Protein AF-A0A944C798-F1 (afdb_monomer)

Sequence (245 aa):
MGLRDLFFRRGDEGFTTAGTAVALLLAVVLAFGAVQAHWTQARSGQVQYVADAAALAADGAVAELVAYAQAADAALLSLSLMALTAYAASAVAAFVPGGQEVATRLADLGSRVFKTRDSFAESAQKGLDAAYKALPALCTLRALQVMGANALASGQEYWGVAIPLPLAADAPLLASANEAKESAEEIFSQEEQVQEEVQRQEAASKRMEEARRSAWEADCGADGPCMRERAEALAGLQGADNPRF

pLDDT: mean 82.6, std 13.23, range [46.75, 97.06]

Solvent-accessible surface area (backbone atoms only — not comparable to full-atom values): 13445 Å² total; per-residue (Å²): 136,58,81,66,66,78,77,65,59,92,55,102,82,52,87,75,45,74,65,49,54,50,51,51,52,49,52,50,53,50,52,53,48,51,52,52,50,51,53,50,53,54,50,52,52,52,52,47,52,45,50,53,54,13,44,54,41,16,46,50,52,52,50,51,53,50,52,52,46,52,52,51,49,51,50,46,52,50,32,51,51,51,17,52,51,26,40,54,50,14,60,56,26,50,76,37,92,89,25,44,70,56,12,55,54,25,38,53,48,15,54,51,35,45,56,50,34,53,55,47,50,55,51,51,46,55,50,50,54,53,49,56,72,45,38,46,60,52,12,26,51,38,13,46,53,46,30,52,55,50,19,70,74,69,78,45,92,69,86,85,79,33,77,65,79,74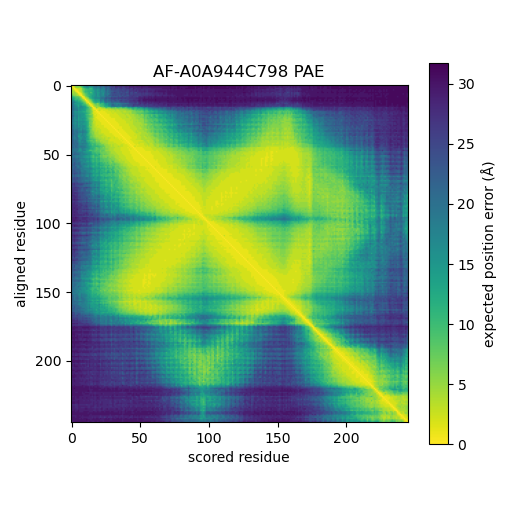,85,65,78,94,61,76,89,54,81,66,65,60,68,61,41,56,60,44,49,57,55,55,72,41,45,65,55,51,53,51,49,41,52,52,51,50,54,51,48,52,51,51,49,51,53,51,47,53,54,44,31,76,40,62,62,50,101,61,76,29,56,67,55,42,39,30,72,76,69,66,36,56,63,87,76,50,66,89,130

Structure (mmCIF, N/CA/C/O backbone):
data_AF-A0A944C798-F1
#
_entry.id   AF-A0A944C798-F1
#
loop_
_atom_site.group_PDB
_atom_site.id
_atom_site.type_symbol
_atom_site.label_atom_id
_atom_site.label_alt_id
_atom_site.label_comp_id
_atom_site.label_asym_id
_atom_site.label_entity_id
_atom_site.label_seq_id
_atom_site.pdbx_PDB_ins_code
_atom_site.Cartn_x
_atom_site.Cartn_y
_atom_site.Cartn_z
_atom_site.occupancy
_atom_site.B_iso_or_equiv
_atom_site.auth_seq_id
_atom_site.auth_comp_id
_atom_site.auth_asym_id
_atom_site.auth_atom_id
_atom_site.pdbx_PDB_model_num
ATOM 1 N N . MET A 1 1 ? -55.252 17.008 64.088 1.00 49.97 1 MET A N 1
ATOM 2 C CA . MET A 1 1 ? -55.862 16.164 63.042 1.00 49.97 1 MET A CA 1
ATOM 3 C C . MET A 1 1 ? -54.733 15.347 62.438 1.00 49.97 1 MET A C 1
ATOM 5 O O . MET A 1 1 ? -53.866 15.914 61.788 1.00 49.97 1 MET A O 1
ATOM 9 N N . GLY A 1 2 ? -54.600 14.094 62.871 1.00 47.00 2 GLY A N 1
ATOM 10 C CA . GLY A 1 2 ? -53.383 13.307 62.662 1.00 47.00 2 GLY A CA 1
ATOM 11 C C . GLY A 1 2 ? -53.329 12.690 61.269 1.00 47.00 2 GLY A C 1
ATOM 12 O O . GLY A 1 2 ? -54.359 12.301 60.729 1.00 47.00 2 GLY A O 1
ATOM 13 N N . LEU A 1 3 ? -52.119 12.538 60.723 1.00 51.78 3 LEU A N 1
ATOM 14 C CA . LEU A 1 3 ? -51.845 11.931 59.411 1.00 51.78 3 LEU A CA 1
ATOM 15 C C . LEU A 1 3 ? -52.543 10.565 59.214 1.00 51.78 3 LEU A C 1
ATOM 17 O O . LEU A 1 3 ? -52.849 10.188 58.092 1.00 51.78 3 LEU A O 1
ATOM 21 N N . ARG A 1 4 ? -52.836 9.835 60.302 1.00 51.44 4 ARG A N 1
ATOM 22 C CA . ARG A 1 4 ? -53.534 8.535 60.282 1.00 51.44 4 ARG A CA 1
ATOM 23 C C . ARG A 1 4 ? -55.017 8.625 59.901 1.00 51.44 4 ARG A C 1
ATOM 25 O O . ARG A 1 4 ? -55.510 7.693 59.275 1.00 51.44 4 ARG A O 1
ATOM 32 N N . ASP A 1 5 ? -55.707 9.722 60.211 1.00 51.56 5 ASP A N 1
ATOM 33 C CA . ASP A 1 5 ? -57.152 9.849 59.949 1.00 51.56 5 ASP A CA 1
ATOM 34 C C . ASP A 1 5 ? -57.468 10.168 58.480 1.00 51.56 5 ASP A C 1
ATOM 36 O O . ASP A 1 5 ? -58.589 9.943 58.027 1.00 51.56 5 ASP A O 1
ATOM 40 N N . LEU A 1 6 ? -56.478 10.649 57.718 1.00 55.09 6 LEU A N 1
ATOM 41 C CA . LEU A 1 6 ? -56.624 10.921 56.285 1.00 55.09 6 LEU A CA 1
ATOM 42 C C . LEU A 1 6 ? -56.545 9.639 55.435 1.00 55.09 6 LEU A C 1
ATOM 44 O O . LEU A 1 6 ? -57.148 9.578 54.369 1.00 55.09 6 LEU A O 1
ATOM 48 N N . PHE A 1 7 ? -55.830 8.608 55.907 1.00 53.09 7 PHE A N 1
ATOM 49 C CA . PHE A 1 7 ? -55.567 7.386 55.133 1.00 53.09 7 PHE A CA 1
ATOM 50 C C . PHE A 1 7 ? -56.459 6.185 55.496 1.00 53.09 7 PHE A C 1
ATOM 52 O O . PHE A 1 7 ? -56.569 5.264 54.693 1.00 53.09 7 PHE A O 1
ATOM 59 N N . PHE A 1 8 ? -57.116 6.169 56.665 1.00 51.28 8 PHE A N 1
ATOM 60 C CA . PHE A 1 8 ? -57.850 4.985 57.159 1.00 51.28 8 PHE A CA 1
ATOM 61 C C . PHE A 1 8 ? -59.343 5.216 57.442 1.00 51.28 8 PHE A C 1
ATOM 63 O O . PHE A 1 8 ? -59.941 4.514 58.263 1.00 51.28 8 PHE A O 1
ATOM 70 N N . ARG A 1 9 ? -59.986 6.183 56.776 1.00 51.72 9 ARG A N 1
ATOM 71 C CA . ARG A 1 9 ? -61.425 6.413 56.963 1.00 51.72 9 ARG A CA 1
ATOM 72 C C . ARG A 1 9 ? -62.232 5.266 56.334 1.00 51.72 9 ARG A C 1
ATOM 74 O O . ARG A 1 9 ? -62.240 5.095 55.122 1.00 51.72 9 ARG A O 1
ATOM 81 N N . ARG A 1 10 ? -62.896 4.469 57.181 1.00 50.53 10 ARG A N 1
ATO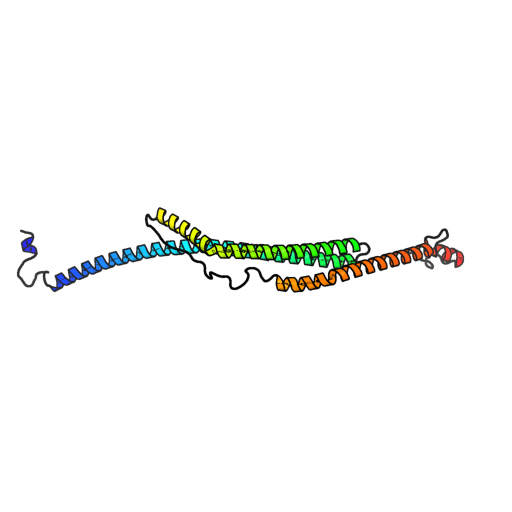M 82 C CA . ARG A 1 10 ? -63.861 3.420 56.803 1.00 50.53 10 ARG A CA 1
ATOM 83 C C . ARG A 1 10 ? -65.124 4.073 56.233 1.00 50.53 10 ARG A C 1
ATOM 85 O O . ARG A 1 10 ? -65.959 4.560 56.988 1.00 50.53 10 ARG A O 1
ATOM 92 N N . GLY A 1 11 ? -65.233 4.090 54.915 1.00 46.75 11 GLY A N 1
ATOM 93 C CA . GLY A 1 11 ? -66.406 4.502 54.150 1.00 46.75 11 GLY A CA 1
ATOM 94 C C . GLY A 1 11 ? -66.065 4.392 52.667 1.00 46.75 11 GLY A C 1
ATOM 95 O O . GLY A 1 11 ? -64.924 4.674 52.302 1.00 46.75 11 GLY A O 1
ATOM 96 N N . ASP A 1 12 ? -67.019 3.969 51.839 1.00 52.50 12 ASP A N 1
ATOM 97 C CA . ASP A 1 12 ? -66.868 3.644 50.404 1.00 52.50 12 ASP A CA 1
ATOM 98 C C . ASP A 1 12 ? -66.446 4.826 49.492 1.00 52.50 12 ASP A C 1
ATOM 100 O O . ASP A 1 12 ? -66.545 4.755 48.272 1.00 52.50 12 ASP A O 1
ATOM 104 N N . GLU A 1 13 ? -65.920 5.908 50.066 1.00 53.53 13 GLU A N 1
ATOM 105 C CA . GLU A 1 13 ? -65.465 7.129 49.387 1.00 53.53 13 GLU A CA 1
ATOM 106 C C . GLU A 1 13 ? -63.953 7.386 49.576 1.00 53.53 13 GLU A C 1
ATOM 108 O O . GLU A 1 13 ? -63.442 8.467 49.284 1.00 53.53 13 GLU A O 1
ATOM 113 N N . GLY A 1 14 ? -63.202 6.402 50.084 1.00 49.88 14 GLY A N 1
ATOM 114 C CA . GLY A 1 14 ? -61.748 6.485 50.218 1.00 49.88 14 GLY A CA 1
ATOM 115 C C . GLY A 1 14 ? -61.014 6.159 48.913 1.00 49.88 14 GLY A C 1
ATOM 116 O O . GLY A 1 14 ? -61.269 5.132 48.289 1.00 49.88 14 GLY A O 1
ATOM 117 N N . PHE A 1 15 ? -60.004 6.960 48.550 1.00 52.78 15 PHE A N 1
ATOM 118 C CA . PHE A 1 15 ? -59.031 6.694 47.468 1.00 52.78 15 PHE A CA 1
ATOM 119 C C . PHE A 1 15 ? -58.185 5.405 47.665 1.00 52.78 15 PHE A C 1
ATOM 121 O O . PHE A 1 15 ? -57.167 5.214 47.002 1.00 52.78 15 PHE A O 1
ATOM 128 N N . THR A 1 16 ? -58.577 4.514 48.576 1.00 62.25 16 THR A N 1
ATOM 129 C CA . THR A 1 16 ? -57.843 3.348 49.089 1.00 62.25 16 THR A CA 1
ATOM 130 C C . THR A 1 16 ? -58.478 2.018 48.667 1.00 62.25 16 THR A C 1
ATOM 132 O O . THR A 1 16 ? -58.476 1.046 49.423 1.00 62.25 16 THR A O 1
ATOM 135 N N . THR A 1 17 ? -59.022 1.934 47.450 1.00 74.44 17 THR A N 1
ATOM 136 C CA . THR A 1 17 ? -59.417 0.637 46.885 1.00 74.44 17 THR A CA 1
ATOM 137 C C . THR A 1 17 ? -58.172 -0.155 46.474 1.00 74.44 17 THR A C 1
ATOM 139 O O . THR A 1 17 ? -57.151 0.408 46.084 1.00 74.44 17 THR A O 1
ATOM 142 N N . ALA A 1 18 ? -58.233 -1.489 46.521 1.00 77.69 18 ALA A N 1
ATOM 143 C CA . ALA A 1 18 ? -57.125 -2.327 46.047 1.00 77.69 18 ALA A CA 1
ATOM 144 C C . ALA A 1 18 ? -56.708 -1.975 44.599 1.00 77.69 18 ALA A C 1
ATOM 146 O O . ALA A 1 18 ? -55.531 -2.051 44.257 1.00 77.69 18 ALA A O 1
ATOM 147 N N . GLY A 1 19 ? -57.657 -1.506 43.776 1.00 81.69 19 GLY A N 1
ATOM 148 C CA . GLY A 1 19 ? -57.405 -1.019 42.420 1.00 81.69 19 GLY A CA 1
ATOM 149 C C . GLY A 1 19 ? -56.517 0.229 42.351 1.00 81.69 19 GLY A C 1
ATOM 150 O O . GLY A 1 19 ? -55.606 0.260 41.527 1.00 81.69 19 GLY A O 1
ATOM 151 N N . THR A 1 20 ? -56.709 1.232 43.220 1.00 84.38 20 THR A N 1
ATOM 152 C CA . THR A 1 20 ? -55.844 2.430 43.237 1.00 84.38 20 THR A CA 1
ATOM 153 C C . THR A 1 20 ? -54.438 2.101 43.725 1.00 84.38 20 THR A C 1
ATOM 155 O O . THR A 1 20 ? -53.466 2.615 43.174 1.00 84.38 20 THR A O 1
ATOM 158 N N . ALA A 1 21 ? -54.307 1.188 44.693 1.00 83.62 21 ALA A N 1
ATOM 159 C CA . ALA A 1 21 ? -53.009 0.695 45.145 1.00 83.62 21 ALA A CA 1
ATOM 160 C C . ALA A 1 21 ? -52.243 -0.021 44.016 1.00 83.62 21 ALA A C 1
ATOM 162 O O . ALA A 1 21 ? -51.068 0.266 43.792 1.00 83.62 21 ALA A O 1
ATOM 163 N N . VAL A 1 22 ? -52.912 -0.899 43.258 1.00 88.06 22 VAL A N 1
ATOM 164 C CA . VAL A 1 22 ? -52.312 -1.583 42.098 1.00 88.06 22 VAL A CA 1
ATOM 165 C C . VAL A 1 22 ? -51.951 -0.591 40.990 1.00 88.06 22 VAL A C 1
ATOM 167 O O . VAL A 1 22 ? -50.858 -0.680 40.438 1.00 88.06 22 VAL A O 1
ATOM 170 N N . ALA A 1 23 ? -52.817 0.382 40.692 1.00 89.56 23 ALA A N 1
ATOM 171 C CA . ALA A 1 23 ? -52.546 1.397 39.675 1.00 89.56 23 ALA A CA 1
ATOM 172 C C . ALA A 1 23 ? -51.336 2.278 40.033 1.00 89.56 23 ALA A C 1
ATOM 174 O O . ALA A 1 23 ? -50.495 2.539 39.173 1.00 89.56 23 ALA A O 1
ATOM 175 N N . LEU A 1 24 ? -51.204 2.691 41.300 1.00 90.06 24 LEU A N 1
ATOM 176 C CA . LEU A 1 24 ? -50.043 3.446 41.781 1.00 90.06 24 LEU A CA 1
ATOM 177 C C . LEU A 1 24 ? -48.754 2.622 41.701 1.00 90.06 24 LEU A C 1
ATOM 179 O O . LEU A 1 24 ? -47.738 3.127 41.228 1.00 90.06 24 LEU A O 1
ATOM 183 N N . LEU A 1 25 ? -48.792 1.349 42.107 1.00 92.25 25 LEU A N 1
ATOM 184 C CA . LEU A 1 25 ? -47.640 0.452 41.976 1.00 92.25 25 LEU A CA 1
ATOM 185 C C . LEU A 1 25 ? -47.237 0.270 40.510 1.00 92.25 25 LEU A C 1
ATOM 187 O O . LEU A 1 25 ? -46.055 0.369 40.187 1.00 92.25 25 LEU A O 1
ATOM 191 N N . LEU A 1 26 ? -48.207 0.070 39.616 1.00 95.88 26 LEU A N 1
ATOM 192 C CA . LEU A 1 26 ? -47.962 -0.058 38.181 1.00 95.88 26 LEU A CA 1
ATOM 193 C C . LEU A 1 26 ? -47.334 1.219 37.603 1.00 95.88 26 LEU A C 1
ATOM 195 O O . LEU A 1 26 ? -46.362 1.135 36.857 1.00 95.88 26 LEU A O 1
ATOM 199 N N . ALA A 1 27 ? -47.848 2.396 37.972 1.00 95.31 27 ALA A N 1
ATOM 200 C CA . ALA A 1 27 ? -47.303 3.679 37.534 1.00 95.31 27 ALA A CA 1
ATOM 201 C C . ALA A 1 27 ? -45.849 3.872 37.993 1.00 95.31 27 ALA A C 1
ATOM 203 O O . ALA A 1 27 ? -45.010 4.308 37.206 1.00 95.31 27 ALA A O 1
ATOM 204 N N . VAL A 1 28 ? -45.526 3.490 39.233 1.00 94.38 28 VAL A N 1
ATOM 205 C CA . VAL A 1 28 ? -44.154 3.533 39.758 1.00 94.38 28 VAL A CA 1
ATOM 206 C C . VAL A 1 28 ? -43.243 2.560 39.002 1.00 94.38 28 VAL A C 1
ATOM 208 O O . VAL A 1 28 ? -42.157 2.952 38.578 1.00 94.38 28 VAL A O 1
ATOM 211 N N . VAL A 1 29 ? -43.688 1.320 38.766 1.00 97.06 29 VAL A N 1
ATOM 212 C CA . VAL A 1 29 ? -42.933 0.324 37.982 1.00 97.06 29 VAL A CA 1
ATOM 213 C C . VAL A 1 29 ? -42.662 0.826 36.563 1.00 97.06 29 VAL A C 1
ATOM 215 O O . VAL A 1 29 ? -41.531 0.731 36.092 1.00 97.06 29 VAL A O 1
ATOM 218 N N . LEU A 1 30 ? -43.663 1.404 35.894 1.00 95.62 30 LEU A N 1
ATOM 219 C CA . LEU A 1 30 ? -43.513 1.967 34.550 1.00 95.62 30 LEU A CA 1
ATOM 220 C C . LEU A 1 30 ? -42.569 3.174 34.531 1.00 95.62 30 LEU A C 1
ATOM 222 O O . LEU A 1 30 ? -41.747 3.276 33.624 1.00 95.62 30 LEU A O 1
ATOM 226 N N . ALA A 1 31 ? -42.636 4.057 35.531 1.00 96.06 31 ALA A N 1
ATOM 227 C CA . ALA A 1 31 ? -41.739 5.206 35.634 1.00 96.06 31 ALA A CA 1
ATOM 228 C C . ALA A 1 31 ? -40.274 4.769 35.797 1.00 96.06 31 ALA A C 1
ATOM 230 O O . ALA A 1 31 ? -39.407 5.229 35.053 1.00 96.06 31 ALA A O 1
ATOM 231 N N . PHE A 1 32 ? -39.993 3.830 36.708 1.00 95.56 32 PHE A N 1
ATOM 232 C CA . PHE A 1 32 ? -38.648 3.266 36.850 1.00 95.56 32 PHE A CA 1
ATOM 233 C C . PHE A 1 32 ? -38.218 2.493 35.599 1.00 95.56 32 PHE A C 1
ATOM 235 O O . PHE A 1 32 ? -37.077 2.632 35.165 1.00 95.56 32 PHE A O 1
ATOM 242 N N . GLY A 1 33 ? -39.128 1.745 34.970 1.00 96.38 33 GLY A N 1
ATOM 243 C CA . GLY A 1 33 ? -38.874 1.060 33.703 1.00 96.38 33 GLY A CA 1
ATOM 244 C C . GLY A 1 33 ? -38.467 2.021 32.584 1.00 96.38 33 GLY A C 1
ATOM 245 O O . GLY A 1 33 ? -37.485 1.768 31.891 1.00 96.38 33 GLY A O 1
ATOM 246 N N . ALA A 1 34 ? -39.155 3.158 32.451 1.00 94.19 34 ALA A N 1
ATOM 247 C CA . ALA A 1 34 ? -38.841 4.183 31.458 1.00 94.19 34 ALA A CA 1
ATOM 248 C C . ALA A 1 34 ? -37.478 4.849 31.710 1.00 94.19 34 ALA A C 1
ATOM 250 O O . ALA A 1 34 ? -36.706 5.042 30.772 1.00 94.19 34 A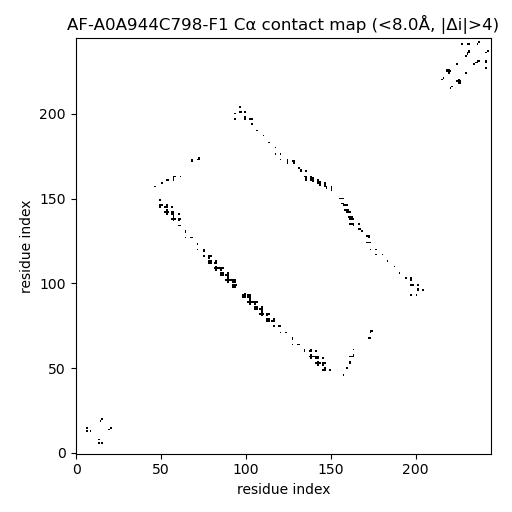LA A O 1
ATOM 251 N N . VAL A 1 35 ? -37.142 5.151 32.971 1.00 94.94 35 VAL A N 1
ATOM 252 C CA . VAL A 1 35 ? -35.822 5.700 33.333 1.00 94.94 35 VAL A CA 1
ATOM 253 C C . VAL A 1 35 ? -34.709 4.704 33.006 1.00 94.94 35 VAL A C 1
ATOM 255 O O . VAL A 1 35 ? -33.708 5.087 32.399 1.00 94.94 35 VAL A O 1
ATOM 258 N N . GLN A 1 36 ? -34.895 3.427 33.348 1.00 94.25 36 GLN A N 1
ATOM 259 C CA . GLN A 1 36 ? -33.927 2.371 33.043 1.00 94.25 36 GLN A CA 1
ATOM 260 C C . GLN A 1 36 ? -33.776 2.155 31.530 1.00 94.25 36 GLN A C 1
ATOM 262 O O . GLN A 1 36 ? -32.656 2.004 31.036 1.00 94.25 36 GLN A O 1
ATOM 267 N N . ALA A 1 37 ? -34.876 2.200 30.775 1.00 93.94 37 ALA A N 1
ATOM 268 C CA . ALA A 1 37 ? -34.853 2.131 29.315 1.00 93.94 37 ALA A CA 1
ATOM 269 C C . ALA A 1 37 ? -34.081 3.314 28.705 1.00 93.94 37 ALA A C 1
ATOM 271 O O . ALA A 1 37 ? -33.212 3.120 27.860 1.00 93.94 37 ALA A O 1
ATOM 272 N N . HIS A 1 38 ? -34.313 4.537 29.188 1.00 93.38 38 HIS A N 1
ATOM 273 C CA . HIS A 1 38 ? -33.580 5.710 28.715 1.00 93.38 38 HIS A CA 1
ATOM 274 C C . HIS A 1 38 ? -32.080 5.625 29.040 1.00 93.38 38 HIS A C 1
ATOM 276 O O . HIS A 1 38 ? -31.238 5.942 28.204 1.00 93.38 38 HIS A O 1
ATOM 282 N N . TRP A 1 39 ? -31.724 5.168 30.243 1.00 92.31 39 TRP A N 1
ATOM 283 C CA . TRP A 1 39 ? -30.328 4.979 30.649 1.00 92.31 39 TRP A CA 1
ATOM 284 C C . TRP A 1 39 ? -29.598 3.941 29.797 1.00 92.31 39 TRP A C 1
ATOM 286 O O . TRP A 1 39 ? -28.470 4.179 29.361 1.00 92.31 39 TRP A O 1
ATOM 296 N N . THR A 1 40 ? -30.236 2.797 29.552 1.00 91.56 40 THR A N 1
ATOM 297 C CA . THR A 1 40 ? -29.667 1.740 28.706 1.00 91.56 40 THR A CA 1
ATOM 298 C C . THR A 1 40 ? -29.504 2.218 27.270 1.00 91.56 40 THR A C 1
ATOM 300 O O . THR A 1 40 ? -28.421 2.076 26.712 1.00 91.56 40 THR A O 1
ATOM 303 N N . GLN A 1 41 ? -30.512 2.888 26.709 1.00 93.31 41 GLN A N 1
ATOM 304 C CA . GLN A 1 41 ? -30.447 3.425 25.353 1.00 93.31 41 GLN A CA 1
ATOM 305 C C . GLN A 1 41 ? -29.369 4.506 25.195 1.00 93.31 41 GLN A C 1
ATOM 307 O O . GLN A 1 41 ? -28.626 4.490 24.214 1.00 93.31 41 GLN A O 1
ATOM 312 N N . ALA A 1 42 ? -29.226 5.403 26.175 1.00 89.19 42 ALA A N 1
ATOM 313 C CA . ALA A 1 42 ? -28.173 6.415 26.166 1.00 89.19 42 ALA A CA 1
ATOM 314 C C . ALA A 1 42 ? -26.769 5.784 26.199 1.00 89.19 42 ALA A C 1
ATOM 316 O O . ALA A 1 42 ? -25.897 6.190 25.431 1.00 89.19 42 ALA A O 1
ATOM 317 N N . ARG A 1 43 ? -26.554 4.756 27.033 1.00 88.88 43 ARG A N 1
ATOM 318 C CA . ARG A 1 43 ? -25.273 4.030 27.084 1.00 88.88 43 ARG A CA 1
ATOM 319 C C . ARG A 1 43 ? -24.992 3.246 25.807 1.00 88.88 43 ARG A C 1
ATOM 321 O O . ARG A 1 43 ? -23.875 3.300 25.306 1.00 88.88 43 ARG A O 1
ATOM 328 N N . SER A 1 44 ? -25.988 2.562 25.249 1.00 90.56 44 SER A N 1
ATOM 329 C CA . SER A 1 44 ? -25.839 1.866 23.968 1.00 90.56 44 SER A CA 1
ATOM 330 C C . SER A 1 44 ? -25.471 2.829 22.840 1.00 90.56 44 SER A C 1
ATOM 332 O O . SER A 1 44 ? -24.598 2.510 22.039 1.00 90.56 44 SER A O 1
ATOM 334 N N . GLY A 1 45 ? -26.065 4.028 22.812 1.00 90.94 45 GLY A N 1
ATOM 335 C CA . GLY A 1 45 ? -25.708 5.065 21.842 1.00 90.94 45 GLY A CA 1
ATOM 336 C C . GLY A 1 45 ? -24.252 5.524 21.964 1.00 90.94 45 GLY A C 1
ATOM 337 O O . GLY A 1 45 ? -23.572 5.677 20.953 1.00 90.94 45 GLY A O 1
ATOM 338 N N . GLN A 1 46 ? -23.745 5.683 23.191 1.00 91.25 46 GLN A N 1
ATOM 339 C CA . GLN A 1 46 ? -22.336 6.021 23.429 1.00 91.25 46 GLN A CA 1
ATOM 340 C C . GLN A 1 46 ? -21.391 4.907 22.967 1.00 91.25 46 GLN A C 1
ATOM 342 O O . GLN A 1 46 ? -20.414 5.187 22.279 1.00 91.25 46 GLN A O 1
ATOM 347 N N . VAL A 1 47 ? -21.699 3.647 23.291 1.00 93.31 47 VAL A N 1
ATOM 348 C CA . VAL A 1 47 ? -20.894 2.498 22.847 1.00 93.31 47 VAL A CA 1
ATOM 349 C C . VAL A 1 47 ? -20.872 2.403 21.322 1.00 93.31 47 VAL A C 1
ATOM 351 O O . VAL A 1 47 ? -19.800 2.217 20.755 1.00 93.31 47 VAL A O 1
ATOM 354 N N . GLN A 1 48 ? -22.017 2.588 20.656 1.00 94.69 48 GLN A N 1
ATOM 355 C CA . GLN A 1 48 ? -22.089 2.566 19.194 1.00 94.69 48 GLN A CA 1
ATOM 356 C C . GLN A 1 48 ? -21.252 3.685 18.570 1.00 94.69 48 GLN A C 1
ATOM 358 O O . GLN A 1 48 ? -20.467 3.423 17.668 1.00 94.69 48 GLN A O 1
ATOM 363 N N . TYR A 1 49 ? -21.352 4.910 19.094 1.00 95.25 49 TYR A N 1
ATOM 364 C CA . TYR A 1 49 ? -20.549 6.037 18.620 1.00 95.25 49 TYR A CA 1
ATOM 365 C C . TYR A 1 49 ? -19.043 5.747 18.701 1.00 95.25 49 TYR A C 1
ATOM 367 O O . TYR A 1 49 ? -18.297 6.005 17.757 1.00 95.25 49 TYR A O 1
ATOM 375 N N . VAL A 1 50 ? -18.587 5.177 19.821 1.00 95.94 50 VAL A N 1
ATOM 376 C CA . VAL A 1 50 ? -17.175 4.818 20.006 1.00 95.94 50 VAL A CA 1
ATOM 377 C C . VAL A 1 50 ? -16.772 3.650 19.106 1.00 95.94 50 VAL A C 1
ATOM 379 O O . VAL A 1 50 ? -15.672 3.670 18.555 1.00 95.94 50 VAL A O 1
ATOM 382 N N . ALA A 1 51 ? -17.646 2.659 18.924 1.00 95.44 51 ALA A N 1
ATOM 383 C CA . ALA A 1 51 ? -17.411 1.540 18.018 1.00 95.44 51 ALA A CA 1
ATOM 384 C C . ALA A 1 51 ? -17.272 2.010 16.561 1.00 95.44 51 ALA A C 1
ATOM 386 O O . ALA A 1 51 ? -16.326 1.606 15.889 1.00 95.44 51 ALA A O 1
ATOM 387 N N . ASP A 1 52 ? -18.139 2.915 16.102 1.00 96.19 52 ASP A N 1
ATOM 388 C CA . ASP A 1 52 ? -18.081 3.490 14.754 1.00 96.19 52 ASP A CA 1
ATOM 389 C C . ASP A 1 52 ? -16.807 4.327 14.565 1.00 96.19 52 ASP A C 1
ATOM 391 O O . ASP A 1 52 ? -16.114 4.201 13.555 1.00 96.19 52 ASP A O 1
ATOM 395 N N . ALA A 1 53 ? -16.432 5.134 15.564 1.00 95.75 53 ALA A N 1
ATOM 396 C CA . ALA A 1 53 ? -15.184 5.897 15.534 1.00 95.75 53 ALA A CA 1
ATOM 397 C C . ALA A 1 53 ? -13.944 4.983 15.497 1.00 95.75 53 ALA A C 1
ATOM 399 O O . ALA A 1 53 ? -12.985 5.252 14.770 1.00 95.75 53 ALA A O 1
ATOM 400 N N . ALA A 1 54 ? -13.956 3.889 16.261 1.00 96.19 54 ALA A N 1
ATOM 401 C CA . ALA A 1 54 ? -12.888 2.896 16.267 1.00 96.19 54 ALA A CA 1
ATOM 402 C C . ALA A 1 54 ? -12.809 2.129 14.936 1.00 96.19 54 ALA A C 1
ATOM 404 O O . ALA A 1 54 ? -11.709 1.884 14.437 1.00 96.19 54 ALA A O 1
ATOM 405 N N . ALA A 1 55 ? -13.957 1.803 14.335 1.00 96.00 55 ALA A N 1
ATOM 406 C CA . ALA A 1 55 ? -14.039 1.188 13.016 1.00 96.00 55 ALA A CA 1
ATOM 407 C C . ALA A 1 55 ? -13.493 2.120 11.923 1.00 96.00 55 ALA A C 1
ATOM 409 O O . ALA A 1 55 ? -12.676 1.681 11.122 1.00 96.00 55 ALA A O 1
ATOM 410 N N . LEU A 1 56 ? -13.842 3.412 11.939 1.00 96.06 56 LEU A N 1
ATOM 411 C CA . LEU A 1 56 ? -13.285 4.413 11.016 1.00 96.06 56 LEU A CA 1
ATOM 412 C C . LEU A 1 56 ? -11.765 4.564 11.164 1.00 96.06 56 LEU A C 1
ATOM 414 O O . LEU A 1 56 ? -11.045 4.715 10.179 1.00 96.06 56 LEU A O 1
ATOM 418 N N . ALA A 1 57 ? -11.246 4.495 12.390 1.00 95.88 57 ALA A N 1
ATOM 419 C CA . ALA A 1 57 ? -9.805 4.543 12.624 1.00 95.88 57 ALA A CA 1
ATOM 420 C C . ALA A 1 57 ? -9.079 3.294 12.101 1.00 95.88 57 ALA A C 1
ATOM 422 O O . ALA A 1 57 ? -7.964 3.396 11.585 1.00 95.88 57 ALA A O 1
ATOM 423 N N . ALA A 1 58 ? -9.708 2.125 12.229 1.00 95.69 58 ALA A N 1
ATOM 424 C CA . ALA A 1 58 ? -9.217 0.884 11.647 1.00 95.69 58 ALA A CA 1
ATOM 425 C C . ALA A 1 58 ? -9.273 0.910 10.112 1.00 95.69 58 ALA A C 1
ATOM 427 O O . ALA A 1 58 ? -8.310 0.485 9.475 1.00 95.69 58 ALA A O 1
ATOM 428 N N . ASP A 1 59 ? -10.342 1.458 9.532 1.00 95.62 59 ASP A N 1
ATOM 429 C CA . ASP A 1 59 ? -10.496 1.657 8.088 1.00 95.62 59 ASP A CA 1
ATOM 430 C C . ASP A 1 59 ? -9.404 2.580 7.528 1.00 95.62 59 ASP A C 1
ATOM 432 O O . ASP A 1 59 ? -8.836 2.313 6.473 1.00 95.62 59 ASP A O 1
ATOM 436 N N . GLY A 1 60 ? -8.975 3.585 8.299 1.00 94.81 60 GLY A N 1
ATOM 437 C CA . GLY A 1 60 ? -7.814 4.411 7.958 1.00 94.81 60 GLY A CA 1
ATOM 438 C C . GLY A 1 60 ? -6.522 3.610 7.726 1.00 94.81 60 GLY A C 1
ATOM 439 O O . GLY A 1 60 ? -5.756 3.940 6.824 1.00 94.81 60 GLY A O 1
ATOM 440 N N . ALA A 1 61 ? -6.281 2.530 8.478 1.00 93.75 61 ALA A N 1
ATOM 441 C CA . ALA A 1 61 ? -5.116 1.665 8.251 1.00 93.75 61 ALA A CA 1
ATOM 442 C C . ALA A 1 61 ? -5.251 0.826 6.968 1.00 93.75 61 ALA A C 1
ATOM 444 O O . ALA A 1 61 ? -4.261 0.589 6.275 1.00 93.75 61 ALA A O 1
ATOM 445 N N . VAL A 1 62 ? -6.473 0.405 6.629 1.00 93.69 62 VAL A N 1
ATOM 446 C CA . VAL A 1 62 ? -6.764 -0.275 5.357 1.00 93.69 62 VAL A CA 1
ATOM 447 C C . VAL A 1 62 ? -6.564 0.691 4.190 1.00 93.69 62 VAL A C 1
ATOM 449 O O . VAL A 1 62 ? -5.903 0.343 3.213 1.00 93.69 62 VAL A O 1
ATOM 452 N N . ALA A 1 63 ? -7.055 1.925 4.313 1.00 94.31 63 ALA A N 1
ATOM 453 C CA . ALA A 1 63 ? -6.895 2.971 3.311 1.00 94.31 63 ALA A CA 1
ATOM 454 C C . ALA A 1 63 ? -5.417 3.305 3.044 1.00 94.31 63 ALA A C 1
ATOM 456 O O . ALA A 1 63 ? -5.029 3.465 1.889 1.00 94.31 63 ALA A O 1
ATOM 457 N N . GLU A 1 64 ? -4.575 3.347 4.083 1.00 94.31 64 GLU A N 1
ATOM 458 C CA . GLU A 1 64 ? -3.123 3.506 3.926 1.00 94.31 64 GLU A CA 1
ATOM 459 C C . GLU A 1 64 ? -2.522 2.364 3.085 1.00 94.31 64 GLU A C 1
ATOM 461 O O . GLU A 1 64 ? -1.775 2.621 2.143 1.00 94.31 64 GLU A O 1
ATOM 466 N N . LEU A 1 65 ? -2.889 1.108 3.363 1.00 92.38 65 LEU A N 1
ATOM 467 C CA . LEU A 1 65 ? -2.418 -0.071 2.621 1.00 92.38 65 LEU A CA 1
ATOM 468 C C . LEU A 1 65 ? -2.849 -0.022 1.143 1.00 92.38 65 LEU A C 1
ATOM 470 O O . LEU A 1 65 ? -2.036 -0.264 0.249 1.00 92.38 65 LEU A O 1
ATOM 474 N N . VAL A 1 66 ? -4.097 0.373 0.876 1.00 92.44 66 VAL A N 1
ATOM 475 C CA . VAL A 1 66 ? -4.613 0.578 -0.489 1.00 92.44 66 VAL A CA 1
ATOM 476 C C . VAL A 1 66 ? -3.851 1.690 -1.210 1.00 92.44 66 VAL A C 1
ATOM 478 O O . VAL A 1 66 ? -3.470 1.513 -2.366 1.00 92.44 66 VAL A O 1
ATOM 481 N N . ALA A 1 67 ? -3.570 2.809 -0.539 1.00 94.25 67 ALA A N 1
ATOM 482 C CA . ALA A 1 67 ? -2.800 3.904 -1.122 1.00 94.25 67 ALA A CA 1
ATOM 483 C C . ALA A 1 67 ? -1.370 3.467 -1.489 1.00 94.25 67 ALA A C 1
ATOM 485 O O . ALA A 1 67 ? -0.877 3.818 -2.561 1.00 94.25 67 ALA A O 1
ATOM 486 N N . TYR A 1 68 ? -0.716 2.653 -0.650 1.00 93.25 68 TYR A N 1
ATOM 487 C CA . TYR A 1 68 ? 0.591 2.074 -0.979 1.00 93.25 68 TYR A CA 1
ATOM 488 C C . TYR A 1 68 ? 0.527 1.131 -2.183 1.00 93.25 68 TYR A C 1
ATOM 490 O O . TYR A 1 68 ? 1.398 1.202 -3.051 1.00 93.25 68 TYR A O 1
ATOM 498 N N . ALA A 1 69 ? -0.498 0.279 -2.266 1.00 92.19 69 ALA A N 1
ATOM 499 C CA . ALA A 1 69 ? -0.689 -0.612 -3.409 1.00 92.19 69 ALA A CA 1
ATOM 500 C C . ALA A 1 69 ? -0.894 0.179 -4.712 1.00 92.19 69 ALA A C 1
ATOM 502 O O . ALA A 1 69 ? -0.232 -0.098 -5.708 1.00 92.19 69 ALA A O 1
ATOM 503 N N . GLN A 1 70 ? -1.732 1.219 -4.685 1.00 92.12 70 GLN A N 1
ATOM 504 C CA . GLN A 1 70 ? -1.961 2.106 -5.831 1.00 92.12 70 GLN A CA 1
ATOM 505 C C . GLN A 1 70 ? -0.696 2.865 -6.246 1.00 92.12 70 GLN A C 1
ATOM 507 O O . GLN A 1 70 ? -0.421 3.006 -7.435 1.00 92.12 70 GLN A O 1
ATOM 512 N N . ALA A 1 71 ? 0.101 3.338 -5.284 1.00 94.69 71 ALA A N 1
ATOM 513 C CA . ALA A 1 71 ? 1.368 4.001 -5.577 1.00 94.69 71 ALA A CA 1
ATOM 514 C C . ALA A 1 71 ? 2.384 3.040 -6.218 1.00 94.69 71 ALA A C 1
ATOM 516 O O . ALA A 1 71 ? 3.087 3.421 -7.156 1.00 94.69 71 ALA A O 1
ATOM 517 N N . ALA A 1 72 ? 2.450 1.793 -5.743 1.00 92.94 72 ALA A N 1
ATOM 518 C CA . ALA A 1 72 ? 3.300 0.762 -6.329 1.00 92.94 72 ALA A CA 1
ATOM 519 C C . ALA A 1 72 ? 2.844 0.383 -7.748 1.00 92.94 72 ALA A C 1
ATOM 521 O O . ALA A 1 72 ? 3.679 0.293 -8.647 1.00 92.94 72 ALA A O 1
ATOM 522 N N . ASP A 1 73 ? 1.538 0.237 -7.975 1.00 90.81 73 ASP A N 1
ATOM 523 C CA . ASP A 1 73 ? 0.974 -0.024 -9.303 1.00 90.81 73 ASP A CA 1
ATOM 524 C C . ASP A 1 73 ? 1.255 1.129 -10.284 1.00 90.81 73 ASP A C 1
ATOM 526 O O . ASP A 1 73 ? 1.759 0.916 -11.387 1.00 90.81 73 ASP A O 1
ATOM 530 N N . ALA A 1 74 ? 1.070 2.378 -9.847 1.00 92.06 74 ALA A N 1
ATOM 531 C CA . ALA A 1 74 ? 1.412 3.554 -10.645 1.00 92.06 74 ALA A CA 1
ATOM 532 C C . ALA A 1 74 ? 2.914 3.617 -10.986 1.00 92.06 74 ALA A C 1
ATOM 534 O O . ALA A 1 74 ? 3.287 3.992 -12.104 1.00 92.06 74 ALA A O 1
ATOM 535 N N . ALA A 1 75 ? 3.792 3.230 -10.054 1.00 93.06 75 ALA A N 1
ATOM 536 C CA . ALA A 1 75 ? 5.229 3.134 -10.306 1.00 93.06 75 ALA A CA 1
ATOM 537 C C . ALA A 1 75 ? 5.559 2.028 -11.325 1.00 93.06 75 ALA A C 1
ATOM 539 O O . ALA A 1 75 ? 6.362 2.256 -12.231 1.00 93.06 75 ALA A O 1
ATOM 540 N N . LEU A 1 76 ? 4.904 0.866 -11.238 1.00 91.19 76 LEU A N 1
ATOM 541 C CA . LEU A 1 76 ? 5.044 -0.213 -12.221 1.00 91.19 76 LEU A CA 1
ATOM 542 C C . LEU A 1 76 ? 4.593 0.220 -13.615 1.00 91.19 76 LEU A C 1
ATOM 544 O O . LEU A 1 76 ? 5.305 -0.026 -14.595 1.00 91.19 76 LEU A O 1
ATOM 548 N N . LEU A 1 77 ? 3.452 0.902 -13.711 1.00 89.56 77 LEU A N 1
ATOM 549 C CA . LEU A 1 77 ? 2.964 1.475 -14.961 1.00 89.56 77 LEU A CA 1
ATOM 550 C C . LEU A 1 77 ? 3.958 2.499 -15.526 1.00 89.56 77 LEU A C 1
ATOM 552 O O . LEU A 1 77 ? 4.280 2.455 -16.712 1.00 89.56 77 LEU A O 1
ATOM 556 N N . SER A 1 78 ? 4.503 3.372 -14.676 1.00 93.75 78 SER A N 1
ATOM 557 C CA . SER A 1 78 ? 5.479 4.394 -15.078 1.00 93.75 78 SER A CA 1
ATOM 558 C C . SER A 1 78 ? 6.766 3.780 -15.625 1.00 93.75 78 SER A C 1
ATOM 560 O O . SER A 1 78 ? 7.252 4.205 -16.671 1.00 93.75 78 SER A O 1
ATOM 562 N N . LEU A 1 79 ? 7.300 2.749 -14.963 1.00 92.38 79 LEU A N 1
ATOM 563 C CA . LEU A 1 79 ? 8.482 2.034 -15.446 1.00 92.38 79 LEU A CA 1
ATOM 564 C C . LEU A 1 79 ? 8.199 1.320 -16.773 1.00 92.38 79 LEU A C 1
ATOM 566 O O . LEU A 1 79 ? 9.025 1.363 -17.681 1.00 92.38 79 LEU A O 1
ATOM 570 N N . SER A 1 80 ? 7.013 0.724 -16.918 1.00 89.75 80 SER A N 1
ATOM 571 C CA . SER A 1 80 ? 6.606 0.050 -18.158 1.00 89.75 80 SER A CA 1
ATOM 572 C C . SER A 1 80 ? 6.506 1.042 -19.327 1.00 89.75 80 SER A C 1
ATOM 574 O O . SER A 1 80 ? 7.042 0.792 -20.405 1.00 89.75 80 SER A O 1
ATOM 576 N N . LEU A 1 81 ? 5.893 2.209 -19.104 1.00 91.31 81 LEU A N 1
ATOM 577 C CA . LEU A 1 81 ? 5.814 3.292 -20.090 1.00 91.31 81 LEU A CA 1
ATOM 578 C C . LEU A 1 81 ? 7.196 3.873 -20.423 1.00 91.31 81 LEU A C 1
ATOM 580 O O . LEU A 1 81 ? 7.490 4.143 -21.588 1.00 91.31 81 LEU A O 1
ATOM 584 N N . MET A 1 82 ? 8.069 4.040 -19.429 1.00 92.81 82 MET A N 1
ATOM 585 C CA . MET A 1 82 ? 9.437 4.515 -19.644 1.00 92.81 82 MET A CA 1
ATOM 586 C C . MET A 1 82 ? 10.240 3.531 -20.502 1.00 92.81 82 MET A C 1
ATOM 588 O O . MET A 1 82 ? 10.930 3.946 -21.431 1.00 92.81 82 MET A O 1
ATOM 592 N N . ALA A 1 83 ? 10.123 2.229 -20.243 1.00 89.38 83 ALA A N 1
ATOM 593 C CA . ALA A 1 83 ? 10.793 1.221 -21.052 1.00 89.38 83 ALA A CA 1
ATOM 594 C C . ALA A 1 83 ? 10.247 1.184 -22.490 1.00 89.38 83 ALA A C 1
ATOM 596 O O . ALA A 1 83 ? 11.022 1.196 -23.446 1.00 89.38 83 ALA A O 1
ATOM 597 N N . LEU A 1 84 ? 8.920 1.230 -22.660 1.00 87.94 84 LEU A N 1
ATOM 598 C CA . LEU A 1 84 ? 8.285 1.235 -23.980 1.00 87.94 84 LEU A CA 1
ATOM 599 C C . LEU A 1 84 ? 8.659 2.478 -24.800 1.00 87.94 84 LEU A C 1
ATOM 601 O O . LEU A 1 84 ? 8.934 2.380 -25.994 1.00 87.94 84 LEU A O 1
ATOM 605 N N . THR A 1 85 ? 8.707 3.650 -24.165 1.00 91.31 85 THR A N 1
ATOM 606 C CA . THR A 1 85 ? 9.135 4.894 -24.824 1.00 91.31 85 THR A CA 1
ATOM 607 C C . THR A 1 85 ? 10.616 4.870 -25.196 1.00 91.31 85 THR A C 1
ATOM 609 O O . THR A 1 85 ? 10.963 5.357 -26.271 1.00 91.31 85 THR A O 1
ATOM 612 N N . ALA A 1 86 ? 11.478 4.253 -24.381 1.00 90.94 86 ALA A N 1
ATOM 613 C CA . ALA A 1 86 ? 12.880 4.031 -24.730 1.00 90.94 86 ALA A CA 1
ATOM 614 C C . ALA A 1 86 ? 13.025 3.120 -25.964 1.00 90.94 86 ALA A C 1
ATOM 616 O O . ALA A 1 86 ? 13.748 3.476 -26.896 1.00 90.94 86 ALA A O 1
ATOM 617 N N . TYR A 1 87 ? 12.278 2.012 -26.041 1.00 85.88 87 TYR A N 1
ATOM 618 C CA . TYR A 1 87 ? 12.268 1.156 -27.237 1.00 85.88 87 TYR A CA 1
ATOM 619 C C . TYR A 1 87 ? 11.696 1.856 -28.471 1.00 85.88 87 TYR A C 1
ATOM 621 O O . TYR A 1 87 ? 12.271 1.755 -29.554 1.00 85.88 87 TYR A O 1
ATOM 629 N N . ALA A 1 88 ? 10.602 2.606 -28.327 1.00 87.62 88 ALA A N 1
ATOM 630 C CA . ALA A 1 88 ? 10.033 3.373 -29.432 1.00 87.62 88 ALA A CA 1
ATOM 631 C C . ALA A 1 88 ? 11.031 4.419 -29.959 1.00 87.62 88 ALA A C 1
ATOM 633 O O . ALA A 1 88 ? 11.213 4.557 -31.169 1.00 87.62 88 ALA A O 1
ATOM 634 N N . ALA A 1 89 ? 11.731 5.116 -29.059 1.00 89.75 89 ALA A N 1
ATOM 635 C CA . ALA A 1 89 ? 12.778 6.063 -29.426 1.00 89.75 89 ALA A CA 1
ATOM 636 C C . ALA A 1 89 ? 13.981 5.367 -30.087 1.00 89.75 89 ALA A C 1
ATOM 638 O O . ALA A 1 89 ? 14.520 5.892 -31.060 1.00 89.75 89 ALA A O 1
ATOM 639 N N . SER A 1 90 ? 14.360 4.173 -29.616 1.00 86.75 90 SER A N 1
ATOM 640 C CA . SER A 1 90 ? 15.378 3.332 -30.259 1.00 86.75 90 SER A CA 1
ATOM 641 C C . SER A 1 90 ? 15.007 2.999 -31.705 1.00 86.75 90 SER A C 1
ATOM 643 O O . SER A 1 90 ? 15.809 3.213 -32.613 1.00 86.75 90 SER A O 1
ATOM 645 N N . ALA A 1 91 ? 13.772 2.543 -31.938 1.00 85.12 91 ALA A N 1
ATOM 646 C CA . ALA A 1 91 ? 13.292 2.205 -33.275 1.00 85.12 91 ALA A CA 1
ATOM 647 C C . ALA A 1 91 ? 13.348 3.411 -34.226 1.00 85.12 91 ALA A C 1
ATOM 649 O O . ALA A 1 91 ? 13.800 3.280 -35.359 1.00 85.12 91 ALA A O 1
ATOM 650 N N . VAL A 1 92 ? 12.956 4.604 -33.763 1.00 89.19 92 VAL A N 1
ATOM 651 C CA . VAL A 1 92 ? 13.053 5.837 -34.566 1.00 89.19 92 VAL A CA 1
ATOM 652 C C . VAL A 1 92 ? 14.511 6.216 -34.841 1.00 89.19 92 VAL A C 1
ATOM 654 O O . VAL A 1 92 ? 14.846 6.559 -35.975 1.00 89.19 92 VAL A O 1
ATOM 657 N N . ALA A 1 93 ? 15.388 6.135 -33.837 1.00 87.69 93 ALA A N 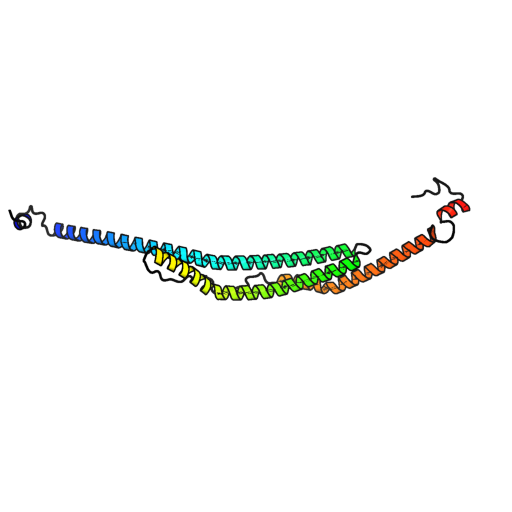1
ATOM 658 C CA . ALA A 1 93 ? 16.804 6.472 -33.979 1.00 87.69 93 ALA A CA 1
ATOM 659 C C . ALA A 1 93 ? 17.534 5.558 -34.980 1.00 87.69 93 ALA A C 1
ATOM 661 O O . ALA A 1 93 ? 18.425 6.029 -35.685 1.00 87.69 93 ALA A O 1
ATOM 662 N N . ALA A 1 94 ? 17.122 4.292 -35.102 1.00 83.12 94 ALA A N 1
ATOM 663 C CA . ALA A 1 94 ? 17.690 3.348 -36.066 1.00 83.12 94 ALA A CA 1
ATOM 664 C C . ALA A 1 94 ? 17.507 3.792 -37.532 1.00 83.12 94 ALA A C 1
ATOM 666 O O . ALA A 1 94 ? 18.365 3.522 -38.373 1.00 83.12 94 ALA A O 1
ATOM 667 N N . PHE A 1 95 ? 16.433 4.529 -37.843 1.00 83.19 95 PHE A N 1
ATOM 668 C CA . PHE A 1 95 ? 16.173 5.047 -39.192 1.00 83.19 95 PHE A CA 1
ATOM 669 C C . PHE A 1 95 ? 16.924 6.346 -39.521 1.00 83.19 95 PHE A C 1
ATOM 671 O O . PHE A 1 95 ? 16.915 6.774 -40.677 1.00 83.19 95 PHE A O 1
ATOM 678 N N . VAL A 1 96 ? 17.575 6.986 -38.544 1.00 84.88 96 VAL A N 1
ATOM 679 C CA . VAL A 1 96 ? 18.322 8.233 -38.755 1.00 84.88 96 VAL A CA 1
ATOM 680 C C . VAL A 1 96 ? 19.776 7.908 -39.127 1.00 84.88 96 VAL A C 1
ATOM 682 O O . VAL A 1 96 ? 20.450 7.209 -38.370 1.00 84.88 96 VAL A O 1
ATOM 685 N N . PRO A 1 97 ? 20.312 8.424 -40.253 1.00 79.88 97 PRO A N 1
ATOM 686 C CA . PRO A 1 97 ? 21.731 8.278 -40.580 1.00 79.88 97 PRO A CA 1
ATOM 687 C C . PRO A 1 97 ? 22.623 8.832 -39.457 1.00 79.88 97 PRO A C 1
ATOM 689 O O . PRO A 1 97 ? 22.482 9.991 -39.071 1.00 79.88 97 PRO A O 1
ATOM 692 N N . GLY A 1 98 ? 23.517 8.000 -38.912 1.00 81.44 98 GLY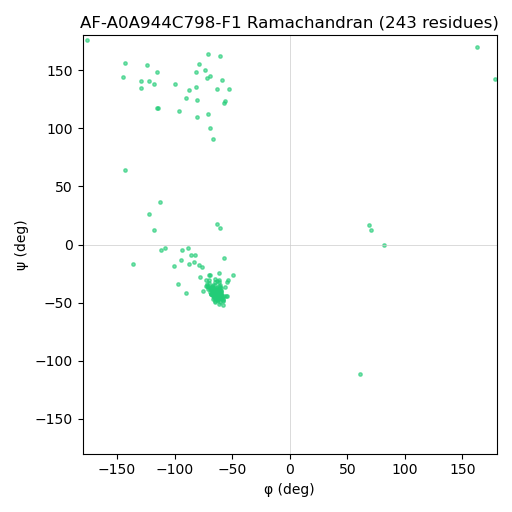 A N 1
ATOM 693 C CA . GLY A 1 98 ? 24.364 8.341 -37.762 1.00 81.44 98 GLY A CA 1
ATOM 694 C C . GLY A 1 98 ? 23.689 8.185 -36.389 1.00 81.44 98 GLY A C 1
ATOM 695 O O . GLY A 1 98 ? 24.331 8.430 -35.371 1.00 81.44 98 GLY A O 1
ATOM 696 N N . GLY A 1 99 ? 22.415 7.774 -36.332 1.00 82.06 99 GLY A N 1
ATOM 697 C CA . GLY A 1 99 ? 21.642 7.564 -35.101 1.00 82.06 99 GLY A CA 1
ATOM 698 C C . GLY A 1 99 ? 21.762 6.164 -34.484 1.00 82.06 99 GLY A C 1
ATOM 699 O O . GLY A 1 99 ? 21.218 5.924 -33.406 1.00 82.06 99 GLY A O 1
ATOM 700 N N . GLN A 1 100 ? 22.484 5.240 -35.123 1.00 82.62 100 GLN A N 1
ATOM 701 C CA . GLN A 1 100 ? 22.536 3.822 -34.745 1.00 82.62 100 GLN A CA 1
ATOM 702 C C . GLN A 1 100 ? 23.125 3.584 -33.344 1.00 82.62 100 GLN A C 1
ATOM 704 O O . GLN A 1 100 ? 22.614 2.753 -32.598 1.00 82.62 100 GLN A O 1
ATOM 709 N N . GLU A 1 101 ? 24.136 4.356 -32.932 1.00 84.56 101 GLU A N 1
ATOM 710 C CA . GLU A 1 101 ? 24.683 4.280 -31.566 1.00 84.56 101 GLU A CA 1
ATOM 711 C C . GLU A 1 101 ? 23.668 4.752 -30.508 1.00 84.56 101 GLU A C 1
ATOM 713 O O . GLU A 1 101 ? 23.603 4.220 -29.400 1.00 84.56 101 GLU A O 1
ATOM 718 N N . VAL A 1 102 ? 22.844 5.751 -30.837 1.00 88.38 102 VAL A N 1
ATOM 719 C CA . VAL A 1 102 ? 21.786 6.234 -29.938 1.00 88.38 102 VAL A CA 1
ATOM 720 C C . VAL A 1 102 ? 20.670 5.197 -29.833 1.00 88.38 102 VAL A C 1
ATOM 722 O O . VAL A 1 102 ? 20.168 4.961 -28.736 1.00 88.38 102 VAL A O 1
ATOM 725 N N . ALA A 1 103 ? 20.331 4.534 -30.942 1.00 84.69 103 ALA A N 1
ATOM 726 C CA . ALA A 1 103 ? 19.353 3.453 -30.963 1.00 84.69 103 ALA A CA 1
ATOM 727 C C . ALA A 1 103 ? 19.750 2.310 -30.015 1.00 84.69 103 ALA A C 1
ATOM 729 O O . ALA A 1 103 ? 18.986 1.963 -29.117 1.00 84.69 103 ALA A O 1
ATOM 730 N N . THR A 1 104 ? 20.979 1.791 -30.118 1.00 85.62 104 THR A N 1
ATOM 731 C CA . THR A 1 104 ? 21.435 0.683 -29.257 1.00 85.62 104 THR A CA 1
ATOM 732 C C . THR A 1 104 ? 21.451 1.052 -27.773 1.00 85.62 104 THR A C 1
ATOM 734 O O . THR A 1 104 ? 21.032 0.253 -26.935 1.00 85.62 104 THR A O 1
ATOM 737 N N . ARG A 1 105 ? 21.859 2.281 -27.428 1.00 89.81 105 ARG A N 1
ATOM 738 C CA . ARG A 1 105 ? 21.822 2.778 -26.041 1.00 89.81 105 ARG A CA 1
ATOM 739 C C . ARG A 1 105 ? 20.398 2.911 -25.499 1.00 89.81 105 ARG A C 1
ATOM 741 O O . ARG A 1 105 ? 20.171 2.636 -24.322 1.00 89.81 105 ARG A O 1
ATOM 748 N N . LEU A 1 106 ? 19.449 3.349 -26.327 1.00 89.62 106 LEU A N 1
ATOM 749 C CA . LEU A 1 106 ? 18.041 3.471 -25.942 1.00 89.62 106 LEU A CA 1
ATOM 750 C C . LEU A 1 106 ? 17.372 2.101 -25.774 1.00 89.62 106 LEU A C 1
ATOM 752 O O . LEU A 1 106 ? 16.589 1.936 -24.840 1.00 89.62 106 LEU A O 1
ATOM 756 N N . ALA A 1 107 ? 17.720 1.120 -26.610 1.00 86.50 107 ALA A N 1
ATOM 757 C CA . ALA A 1 107 ? 17.281 -0.263 -26.437 1.00 86.50 107 ALA A CA 1
ATOM 758 C C . ALA A 1 107 ? 17.785 -0.851 -25.107 1.00 86.50 107 ALA A C 1
ATOM 760 O O . ALA A 1 107 ? 16.970 -1.282 -24.296 1.00 86.50 107 ALA A O 1
ATOM 761 N N . ASP A 1 108 ? 19.092 -0.755 -24.816 1.00 88.31 108 ASP A N 1
ATOM 762 C CA . ASP A 1 108 ? 19.666 -1.232 -23.543 1.00 88.31 108 ASP A CA 1
ATOM 763 C C . ASP A 1 108 ? 19.055 -0.506 -22.328 1.00 88.31 108 ASP A C 1
ATOM 765 O O . ASP A 1 108 ? 18.786 -1.115 -21.290 1.00 88.31 108 ASP A O 1
ATOM 769 N N . LEU A 1 109 ? 18.762 0.796 -22.448 1.00 92.56 109 LEU A N 1
ATOM 770 C CA . LEU A 1 109 ? 18.033 1.530 -21.411 1.00 92.56 109 LEU A CA 1
ATOM 771 C C . LEU A 1 109 ? 16.636 0.938 -21.181 1.00 92.56 109 LEU A C 1
ATOM 773 O O . LEU A 1 109 ? 16.286 0.674 -20.029 1.00 92.56 109 LEU A O 1
ATOM 777 N N . GLY A 1 110 ? 15.856 0.718 -22.244 1.00 88.88 110 GLY A N 1
ATOM 778 C CA . GLY A 1 110 ? 14.534 0.089 -22.157 1.00 88.88 110 GLY A CA 1
ATOM 779 C C . GLY A 1 110 ? 14.603 -1.261 -21.446 1.00 88.88 110 GLY A C 1
ATOM 780 O O . GLY A 1 110 ? 13.854 -1.515 -20.497 1.00 88.88 110 GLY A O 1
ATOM 781 N N . SER A 1 111 ? 15.604 -2.062 -21.802 1.00 86.88 111 SER A N 1
ATOM 782 C CA . SER A 1 111 ? 15.856 -3.370 -21.211 1.00 86.88 111 SER A CA 1
ATOM 783 C C . SER A 1 111 ? 16.159 -3.323 -19.721 1.00 86.88 111 SER A C 1
ATOM 785 O O . SER A 1 111 ? 15.628 -4.103 -18.923 1.00 86.88 111 SER A O 1
ATOM 787 N N . ARG A 1 112 ? 17.011 -2.382 -19.310 1.00 90.94 112 ARG A N 1
ATOM 788 C CA . ARG A 1 112 ? 17.340 -2.166 -17.898 1.00 90.94 112 ARG A CA 1
ATOM 789 C C . ARG A 1 112 ? 16.123 -1.701 -17.109 1.00 90.94 112 ARG A C 1
ATOM 791 O O . ARG A 1 112 ? 15.906 -2.208 -16.011 1.00 90.94 112 ARG A O 1
ATOM 798 N N . VAL A 1 113 ? 15.320 -0.790 -17.660 1.00 91.75 113 VAL A N 1
ATOM 799 C CA . VAL A 1 113 ? 14.120 -0.266 -16.989 1.00 91.75 113 VAL A CA 1
ATOM 800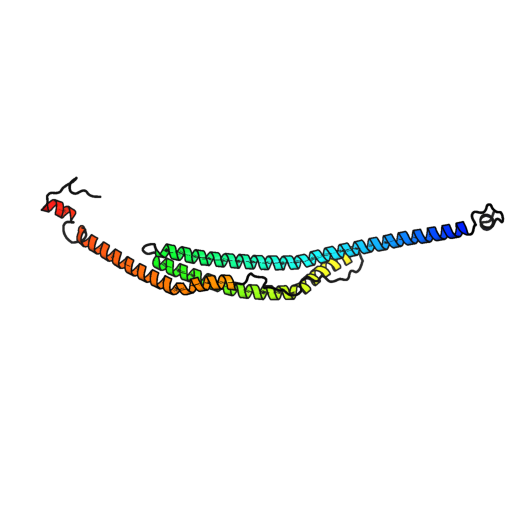 C C . VAL A 1 113 ? 13.090 -1.378 -16.752 1.00 91.75 113 VAL A C 1
ATOM 802 O O . VAL A 1 113 ? 12.547 -1.480 -15.650 1.00 91.75 113 VAL A O 1
ATOM 805 N N . PHE A 1 114 ? 12.882 -2.282 -17.710 1.00 86.62 114 PHE A N 1
ATOM 806 C CA . PHE A 1 114 ? 12.024 -3.457 -17.509 1.00 86.62 114 PHE A CA 1
ATOM 807 C C . PHE A 1 114 ? 12.572 -4.427 -16.452 1.00 86.62 114 PHE A C 1
ATOM 809 O O . PHE A 1 114 ? 11.824 -4.873 -15.583 1.00 86.62 114 PHE A O 1
ATOM 816 N N . LYS A 1 115 ? 13.885 -4.692 -16.427 1.00 87.75 115 LYS A N 1
ATOM 817 C CA . LYS A 1 115 ? 14.494 -5.501 -15.351 1.00 87.75 115 LYS A CA 1
ATOM 818 C C . LYS A 1 115 ? 14.288 -4.862 -13.975 1.00 87.75 115 LYS A C 1
ATOM 820 O O . LYS A 1 115 ? 13.994 -5.558 -13.002 1.00 87.75 115 LYS A O 1
ATOM 825 N N . THR A 1 116 ? 14.409 -3.535 -13.879 1.00 92.25 116 THR A N 1
ATOM 826 C CA . THR A 1 116 ? 14.118 -2.818 -12.628 1.00 92.25 116 THR A CA 1
ATOM 827 C C . THR A 1 116 ? 12.641 -2.866 -12.262 1.00 92.25 116 THR A C 1
ATOM 829 O O . THR A 1 116 ? 12.327 -3.022 -11.086 1.00 92.25 116 THR A O 1
ATOM 832 N N . ARG A 1 117 ? 11.743 -2.798 -13.250 1.00 90.75 117 ARG A N 1
ATOM 833 C CA . ARG A 1 117 ? 10.295 -2.941 -13.068 1.00 90.75 117 ARG A CA 1
ATOM 834 C C . ARG A 1 117 ? 9.945 -4.294 -12.460 1.00 90.75 117 ARG A C 1
ATOM 836 O O . ARG A 1 117 ? 9.195 -4.333 -11.491 1.00 90.75 117 ARG A O 1
ATOM 843 N N . ASP A 1 118 ? 10.528 -5.377 -12.958 1.00 88.06 118 ASP A N 1
ATOM 844 C CA . ASP A 1 118 ? 10.253 -6.723 -12.448 1.00 88.06 118 ASP A CA 1
ATOM 845 C C . ASP A 1 118 ? 10.785 -6.942 -11.029 1.00 88.06 118 ASP A C 1
ATOM 847 O O . ASP A 1 118 ? 10.076 -7.476 -10.175 1.00 88.06 118 ASP A O 1
ATOM 851 N N . SER A 1 119 ? 12.005 -6.477 -10.750 1.00 90.62 119 SER A N 1
ATOM 852 C CA . SER A 1 119 ? 12.579 -6.517 -9.399 1.00 90.62 119 SER A CA 1
ATOM 853 C C . SER A 1 119 ? 11.759 -5.678 -8.410 1.00 90.62 119 SER A C 1
ATOM 855 O O . SER A 1 119 ? 11.477 -6.108 -7.287 1.00 90.62 119 SER A O 1
ATOM 857 N N . PHE A 1 120 ? 11.308 -4.496 -8.844 1.00 92.06 120 PHE A N 1
ATOM 858 C CA . PHE A 1 120 ? 10.424 -3.648 -8.054 1.00 92.06 120 PHE A CA 1
ATOM 859 C C . PHE A 1 120 ? 9.073 -4.324 -7.799 1.00 92.06 120 PHE A C 1
ATOM 861 O O . PHE A 1 120 ? 8.626 -4.321 -6.656 1.00 92.06 120 PHE A O 1
ATOM 868 N N . ALA A 1 121 ? 8.460 -4.955 -8.808 1.00 90.69 121 ALA A N 1
ATOM 869 C CA . ALA A 1 121 ? 7.195 -5.678 -8.662 1.00 90.69 121 ALA A CA 1
ATOM 870 C C . ALA A 1 121 ? 7.292 -6.782 -7.602 1.00 90.69 121 ALA A C 1
ATOM 872 O O . ALA A 1 121 ? 6.445 -6.873 -6.715 1.00 90.69 121 ALA A O 1
ATOM 873 N N . GLU A 1 122 ? 8.351 -7.594 -7.659 1.00 89.94 122 GLU A N 1
ATOM 874 C CA . GLU A 1 122 ? 8.565 -8.684 -6.708 1.00 89.94 122 GLU A CA 1
ATOM 875 C C . GLU A 1 122 ? 8.783 -8.160 -5.280 1.00 89.94 122 GLU A C 1
ATOM 877 O O . GLU A 1 122 ? 8.220 -8.689 -4.318 1.00 89.94 122 GLU A O 1
ATOM 882 N N . SER A 1 123 ? 9.580 -7.100 -5.133 1.00 92.56 123 SER A N 1
ATOM 883 C CA . SER A 1 123 ? 9.842 -6.466 -3.839 1.00 92.56 123 SER A CA 1
ATOM 884 C C . SER A 1 123 ? 8.584 -5.814 -3.252 1.00 92.56 123 SER A C 1
ATOM 886 O O . SER A 1 123 ? 8.253 -6.034 -2.085 1.00 92.56 123 SER A O 1
ATOM 888 N N . ALA A 1 124 ? 7.843 -5.064 -4.071 1.00 92.62 124 ALA A N 1
ATOM 889 C CA . ALA A 1 124 ? 6.609 -4.398 -3.673 1.00 92.62 124 ALA A CA 1
ATOM 890 C C . ALA A 1 124 ? 5.534 -5.412 -3.270 1.00 92.62 124 ALA A C 1
ATOM 892 O O . ALA A 1 124 ? 4.915 -5.244 -2.222 1.00 92.62 124 ALA A O 1
ATOM 893 N N . GLN A 1 125 ? 5.372 -6.503 -4.026 1.00 90.62 125 GLN A N 1
ATOM 894 C CA . GLN A 1 125 ? 4.428 -7.567 -3.688 1.00 90.62 125 GLN A CA 1
ATOM 895 C C . GLN A 1 125 ? 4.773 -8.219 -2.341 1.00 90.62 125 GLN A C 1
ATOM 897 O O . GLN A 1 125 ? 3.902 -8.345 -1.484 1.00 90.62 125 GLN A O 1
ATOM 902 N N . LYS A 1 126 ? 6.052 -8.543 -2.092 1.00 91.50 126 LYS A N 1
ATOM 903 C CA . LYS A 1 126 ? 6.498 -9.070 -0.786 1.00 91.50 126 LYS A CA 1
ATOM 904 C C . LYS A 1 126 ? 6.211 -8.093 0.358 1.00 91.50 126 LYS A C 1
ATOM 906 O O . LYS A 1 126 ? 5.796 -8.516 1.438 1.00 91.50 126 LYS A O 1
ATOM 911 N N . GLY A 1 127 ? 6.441 -6.800 0.130 1.00 92.50 127 GLY A N 1
ATOM 912 C CA . GLY A 1 127 ? 6.158 -5.742 1.100 1.00 92.50 127 GLY A CA 1
ATOM 913 C C . GLY A 1 127 ? 4.666 -5.615 1.407 1.00 92.50 127 GLY A C 1
ATOM 914 O O . GLY A 1 127 ? 4.283 -5.583 2.576 1.00 92.50 127 GLY A O 1
ATOM 915 N N . LEU A 1 128 ? 3.824 -5.609 0.373 1.00 92.44 128 LEU A N 1
ATOM 916 C CA . LEU A 1 128 ? 2.369 -5.556 0.497 1.00 92.44 128 LEU A CA 1
ATOM 917 C C . LEU A 1 128 ? 1.812 -6.797 1.201 1.00 92.44 128 LEU A C 1
ATOM 919 O O . LEU A 1 128 ? 0.976 -6.655 2.088 1.00 92.44 128 LEU A O 1
ATOM 923 N N . ASP A 1 129 ? 2.328 -7.991 0.907 1.00 91.38 129 ASP A N 1
ATOM 924 C CA . ASP A 1 129 ? 1.932 -9.227 1.594 1.00 91.38 129 ASP A CA 1
ATOM 925 C C . ASP A 1 129 ? 2.294 -9.198 3.084 1.00 91.38 129 ASP A C 1
ATOM 927 O O . ASP A 1 129 ? 1.522 -9.646 3.937 1.00 91.38 129 ASP A O 1
ATOM 931 N N . ALA A 1 130 ? 3.471 -8.667 3.426 1.00 92.19 130 ALA A N 1
ATOM 932 C CA . ALA A 1 130 ? 3.881 -8.493 4.816 1.00 92.19 130 ALA A CA 1
ATOM 933 C C . ALA A 1 130 ? 3.008 -7.452 5.536 1.00 92.19 130 ALA A C 1
ATOM 935 O O . ALA A 1 130 ? 2.568 -7.693 6.663 1.00 92.19 130 ALA A O 1
ATOM 936 N N . ALA A 1 131 ? 2.715 -6.326 4.880 1.00 92.12 131 ALA A N 1
ATOM 937 C CA . ALA A 1 131 ? 1.845 -5.282 5.413 1.00 92.12 131 ALA A CA 1
ATOM 938 C C . ALA A 1 131 ? 0.412 -5.792 5.623 1.00 92.12 131 ALA A C 1
ATOM 940 O O . ALA A 1 131 ? -0.170 -5.570 6.682 1.00 92.12 131 ALA A O 1
ATOM 941 N N . TYR A 1 132 ? -0.126 -6.551 4.668 1.00 91.69 132 TYR A N 1
ATOM 942 C CA . TYR A 1 132 ? -1.448 -7.160 4.764 1.00 91.69 132 TYR A CA 1
ATOM 943 C C . TYR A 1 132 ? -1.537 -8.157 5.929 1.00 91.69 132 TYR A C 1
ATOM 945 O O . TYR A 1 132 ? -2.489 -8.123 6.703 1.00 91.69 132 TYR A O 1
ATOM 953 N N . LYS A 1 133 ? -0.504 -8.984 6.146 1.00 91.31 133 LYS A N 1
ATOM 954 C CA . LYS A 1 133 ? -0.430 -9.878 7.320 1.00 91.31 133 LYS A CA 1
ATOM 955 C C . LYS A 1 133 ? -0.421 -9.120 8.652 1.00 91.31 133 LYS A C 1
ATOM 957 O O . LYS A 1 133 ? -0.936 -9.628 9.645 1.00 91.31 133 LYS A O 1
ATOM 962 N N . ALA A 1 134 ? 0.161 -7.922 8.687 1.00 92.81 134 ALA A N 1
ATOM 963 C CA . ALA A 1 134 ? 0.176 -7.062 9.870 1.00 92.81 134 ALA A CA 1
ATOM 964 C C . ALA A 1 134 ? -1.108 -6.224 10.035 1.00 92.81 134 ALA A C 1
ATOM 966 O O . ALA A 1 134 ? -1.360 -5.697 11.122 1.00 92.81 134 ALA A O 1
ATOM 967 N N . LEU A 1 135 ? -1.932 -6.112 8.988 1.00 94.12 135 LEU A N 1
ATOM 968 C CA . LEU A 1 135 ? -3.091 -5.224 8.931 1.00 94.12 135 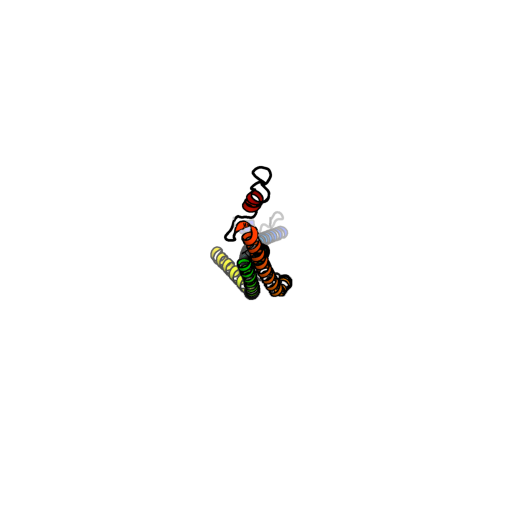LEU A CA 1
ATOM 969 C C . LEU A 1 135 ? -4.093 -5.443 10.079 1.00 94.12 135 LEU A C 1
ATOM 971 O O . LEU A 1 135 ? -4.463 -4.449 10.703 1.00 94.12 135 LEU A O 1
ATOM 975 N N . PRO A 1 136 ? -4.477 -6.680 10.468 1.00 94.06 136 PRO A N 1
ATOM 976 C CA . PRO A 1 136 ? -5.404 -6.875 11.584 1.00 94.06 136 PRO A CA 1
ATOM 977 C C . PRO A 1 136 ? -4.889 -6.313 12.913 1.00 94.06 136 PRO A C 1
ATOM 979 O O . PRO A 1 136 ? -5.655 -5.730 13.687 1.00 94.06 136 PRO A O 1
ATOM 982 N N . ALA A 1 137 ? -3.582 -6.436 13.161 1.00 93.31 137 ALA A N 1
ATOM 983 C CA . ALA A 1 137 ? -2.952 -5.873 14.348 1.00 93.31 137 ALA A CA 1
ATOM 984 C C . ALA A 1 137 ? -2.945 -4.338 14.294 1.00 93.31 137 ALA A C 1
ATOM 986 O O . ALA A 1 137 ? -3.280 -3.693 15.284 1.00 93.31 137 ALA A O 1
ATOM 987 N N . LEU A 1 138 ? -2.634 -3.744 13.137 1.00 94.88 138 LEU A N 1
ATOM 988 C CA . LEU A 1 138 ? -2.649 -2.288 12.949 1.00 94.88 138 LEU A CA 1
ATOM 989 C C . LEU A 1 138 ? -4.057 -1.693 13.107 1.00 94.88 138 LEU A C 1
ATOM 991 O O . LEU A 1 138 ? -4.221 -0.701 13.818 1.00 94.88 138 LEU A O 1
ATOM 995 N N . CYS A 1 139 ? -5.072 -2.325 12.514 1.00 95.81 139 CYS A N 1
ATOM 996 C CA . CYS A 1 139 ? -6.478 -1.956 12.676 1.00 95.81 139 CYS A CA 1
ATOM 997 C C . CYS A 1 139 ? -6.901 -2.004 14.149 1.00 95.81 139 CYS A C 1
ATOM 999 O O . CYS A 1 139 ? -7.475 -1.044 14.664 1.00 95.81 139 CYS A O 1
ATOM 1001 N N . THR A 1 140 ? -6.549 -3.084 14.852 1.00 95.25 140 THR A N 1
ATOM 1002 C CA . THR A 1 140 ? -6.834 -3.233 16.285 1.00 95.25 140 THR A CA 1
ATOM 1003 C C . THR A 1 140 ? -6.153 -2.145 17.114 1.00 95.25 140 THR A C 1
ATOM 1005 O O . THR A 1 140 ? -6.786 -1.553 17.984 1.00 95.25 140 THR A O 1
ATOM 1008 N N . LEU A 1 141 ? -4.883 -1.836 16.838 1.00 95.94 141 LEU A N 1
ATOM 1009 C CA . LEU A 1 141 ? -4.145 -0.789 17.549 1.00 95.94 141 LEU A CA 1
ATOM 1010 C C . LEU A 1 141 ? -4.773 0.597 17.347 1.00 95.94 141 LEU A C 1
ATOM 1012 O O . LEU A 1 141 ? -4.959 1.323 18.322 1.00 95.94 141 LEU A O 1
ATOM 1016 N N . ARG A 1 142 ? -5.145 0.952 16.110 1.00 95.69 142 ARG A N 1
ATOM 1017 C CA . ARG A 1 142 ? -5.822 2.225 15.795 1.00 95.69 142 ARG A CA 1
ATOM 1018 C C . ARG A 1 142 ? -7.177 2.323 16.498 1.00 95.69 142 ARG A C 1
ATOM 1020 O O . ARG A 1 142 ? -7.486 3.346 17.106 1.00 95.69 142 ARG A O 1
ATOM 1027 N N . ALA A 1 143 ? -7.949 1.239 16.483 1.00 96.38 143 ALA A N 1
ATOM 1028 C CA . ALA A 1 143 ? -9.216 1.154 17.197 1.00 96.38 143 ALA A CA 1
ATOM 1029 C C . ALA A 1 143 ? -9.032 1.335 18.713 1.00 96.38 143 ALA A C 1
ATOM 1031 O O . ALA A 1 143 ? -9.745 2.129 19.324 1.00 96.38 143 ALA A O 1
ATOM 1032 N N . LEU A 1 144 ? -8.051 0.658 19.322 1.00 96.06 144 LEU A N 1
ATOM 1033 C CA . LEU A 1 144 ? -7.740 0.785 20.752 1.00 96.06 144 LEU A CA 1
ATOM 1034 C C . LEU A 1 144 ? -7.327 2.208 21.135 1.00 96.06 144 LEU A C 1
ATOM 1036 O O . LEU A 1 144 ? -7.747 2.698 22.180 1.00 96.06 144 LEU A O 1
ATOM 1040 N N . GLN A 1 145 ? -6.553 2.892 20.291 1.00 95.56 145 GLN A N 1
ATOM 1041 C CA . GLN A 1 145 ? -6.184 4.292 20.514 1.00 95.56 145 GLN A CA 1
ATOM 1042 C C . GLN A 1 145 ? -7.418 5.201 20.557 1.00 95.56 145 GLN A C 1
ATOM 1044 O O . GLN A 1 145 ? -7.548 6.018 21.469 1.00 95.56 145 GLN A O 1
ATOM 1049 N N . VAL A 1 146 ? -8.354 5.030 19.618 1.00 96.00 146 VAL A N 1
ATOM 1050 C CA . VAL A 1 146 ? -9.597 5.816 19.592 1.00 96.00 146 VAL A CA 1
ATOM 1051 C C . VAL A 1 146 ? -10.524 5.452 20.749 1.00 96.00 146 VAL A C 1
ATOM 1053 O O . VAL A 1 146 ? -11.083 6.350 21.379 1.00 96.00 146 VAL A O 1
ATOM 1056 N N . MET A 1 147 ? -10.653 4.171 21.097 1.00 95.94 147 MET A N 1
ATOM 1057 C CA . MET A 1 147 ? -11.419 3.745 22.273 1.00 95.94 147 MET A CA 1
ATOM 1058 C C . MET A 1 147 ? -10.834 4.320 23.566 1.00 95.94 147 MET A C 1
ATOM 1060 O O . MET A 1 147 ? -11.583 4.850 24.380 1.00 95.94 147 MET A O 1
ATOM 1064 N N . GLY A 1 148 ? -9.508 4.298 23.731 1.00 95.19 148 GLY A N 1
ATOM 1065 C CA . GLY A 1 148 ? -8.823 4.880 24.887 1.00 95.19 148 GLY A CA 1
ATOM 1066 C C . GLY A 1 148 ? -9.004 6.397 24.988 1.00 95.19 148 GLY A C 1
ATOM 1067 O O . GLY A 1 148 ? -9.274 6.919 26.070 1.00 95.19 148 GLY A O 1
ATOM 1068 N N . ALA A 1 149 ? -8.939 7.111 23.860 1.00 95.62 149 ALA A N 1
ATOM 1069 C CA . ALA A 1 149 ? -9.204 8.548 23.820 1.00 95.62 149 ALA A CA 1
ATOM 1070 C C . ALA A 1 149 ? -10.654 8.881 24.222 1.00 95.62 149 ALA A C 1
ATOM 1072 O O . ALA A 1 149 ? -10.889 9.798 25.011 1.00 95.62 149 ALA A O 1
ATOM 1073 N N . ASN A 1 150 ? -11.627 8.102 23.740 1.00 94.94 150 ASN A N 1
ATOM 1074 C CA . ASN A 1 150 ? -13.034 8.265 24.117 1.00 94.94 150 ASN A CA 1
ATOM 1075 C C . ASN A 1 150 ? -13.308 7.844 25.569 1.00 94.94 150 ASN A C 1
ATOM 1077 O O . ASN A 1 150 ? -14.152 8.450 26.236 1.00 94.94 150 ASN A O 1
ATOM 1081 N N . ALA A 1 151 ? -12.588 6.844 26.083 1.00 94.56 151 ALA A N 1
ATOM 1082 C CA . ALA A 1 151 ? -12.692 6.416 27.473 1.00 94.56 151 ALA A CA 1
ATOM 1083 C C . ALA A 1 151 ? -12.288 7.544 28.429 1.00 94.56 151 ALA A C 1
ATOM 1085 O O . ALA A 1 151 ? -13.036 7.894 29.343 1.00 94.56 151 ALA A O 1
ATOM 1086 N N . LEU A 1 152 ? -11.154 8.194 28.148 1.00 93.44 152 LEU A N 1
ATOM 1087 C CA . LEU A 1 152 ? -10.672 9.334 28.926 1.00 93.44 152 LEU A CA 1
ATOM 1088 C C . LEU A 1 152 ? -11.647 10.523 28.883 1.00 93.44 152 LEU A C 1
ATOM 1090 O O . LEU A 1 152 ? -11.873 11.166 29.904 1.00 93.44 152 LEU A O 1
ATOM 1094 N N . ALA A 1 153 ? -12.241 10.802 27.719 1.00 91.88 153 ALA A N 1
ATOM 1095 C CA . ALA A 1 153 ? -13.159 11.927 27.542 1.00 91.88 153 ALA A CA 1
ATOM 1096 C C . ALA A 1 153 ? -14.532 11.712 28.205 1.00 91.88 153 ALA A C 1
ATOM 1098 O O . ALA A 1 153 ? -15.133 12.660 28.704 1.00 91.88 153 ALA A O 1
ATOM 1099 N N . SER A 1 154 ? -15.041 10.477 28.204 1.00 89.81 154 SER A N 1
ATOM 1100 C CA . SER A 1 154 ? -16.369 10.148 28.746 1.00 89.81 154 SER A CA 1
ATOM 1101 C C . SER A 1 154 ? -16.350 9.659 30.198 1.00 89.81 154 SER A C 1
ATOM 1103 O O . SER A 1 154 ? -17.408 9.579 30.823 1.00 89.81 154 SER A O 1
ATOM 1105 N N . GLY A 1 155 ? -15.173 9.322 30.739 1.00 90.00 155 GLY A N 1
ATOM 1106 C CA . GLY A 1 155 ? -15.028 8.722 32.069 1.00 90.00 155 GLY A CA 1
ATOM 1107 C C . GLY A 1 155 ? -15.574 7.292 32.163 1.00 90.00 155 GLY A C 1
ATOM 1108 O O . GLY A 1 155 ? -15.825 6.809 33.265 1.00 90.00 155 GLY A O 1
ATOM 1109 N N . GLN A 1 156 ? -15.796 6.630 31.025 1.00 87.75 156 GLN A N 1
ATOM 1110 C CA . GLN A 1 156 ? -16.254 5.242 30.935 1.00 87.75 156 GLN A CA 1
ATOM 1111 C C . GLN A 1 156 ? -15.177 4.377 30.286 1.00 87.75 156 GLN A C 1
ATOM 1113 O O . GLN A 1 156 ? -14.442 4.844 29.425 1.00 87.75 156 GLN A O 1
ATOM 1118 N N . GLU A 1 157 ? -15.095 3.107 30.667 1.00 91.25 157 GLU A N 1
ATOM 1119 C CA . GLU A 1 157 ? -14.186 2.162 30.021 1.00 91.25 157 GLU A CA 1
ATOM 1120 C C . GLU A 1 157 ? -14.850 1.512 28.804 1.00 91.25 157 GLU A C 1
ATOM 1122 O O . GLU A 1 157 ? -15.976 1.016 28.890 1.00 91.25 157 GLU A O 1
ATOM 1127 N N . TYR A 1 158 ? -14.126 1.471 27.685 1.00 92.56 158 TYR A N 1
ATOM 1128 C CA . TYR A 1 158 ? -14.537 0.768 26.471 1.00 92.56 158 TYR A CA 1
ATOM 1129 C C . TYR A 1 158 ? -13.544 -0.344 26.155 1.00 92.56 158 TYR A C 1
ATOM 1131 O O . TYR A 1 158 ? -12.332 -0.145 26.220 1.00 92.56 158 TYR A O 1
ATOM 1139 N N . TRP A 1 159 ? -14.076 -1.498 25.760 1.00 91.00 159 TRP A N 1
ATOM 1140 C CA . TRP A 1 159 ? -13.300 -2.659 25.344 1.00 91.00 159 TRP A CA 1
ATOM 1141 C C . TRP A 1 159 ? -13.821 -3.151 24.001 1.00 91.00 159 TRP A C 1
ATOM 1143 O O . TRP A 1 159 ? -15.029 -3.280 23.807 1.00 91.00 159 TRP A O 1
ATOM 1153 N N . GLY A 1 160 ? -12.909 -3.438 23.080 1.00 90.31 160 GLY A N 1
ATOM 1154 C CA . GLY A 1 160 ? -13.266 -3.873 21.739 1.00 90.31 160 GLY A CA 1
ATOM 1155 C C . GLY A 1 160 ? -12.050 -4.232 20.900 1.00 90.31 160 GLY A C 1
ATOM 1156 O O . GLY A 1 160 ? -10.904 -4.081 21.324 1.00 90.31 160 GLY A O 1
ATOM 1157 N N . VAL A 1 161 ? -12.322 -4.712 19.692 1.00 92.38 161 VAL A N 1
ATOM 1158 C CA . VAL A 1 161 ? -11.327 -5.042 18.672 1.00 92.38 161 VAL A CA 1
ATOM 1159 C C . VAL A 1 161 ? -11.915 -4.699 17.307 1.00 92.38 161 VAL A C 1
ATOM 1161 O O . VAL A 1 161 ? -13.114 -4.873 17.095 1.00 92.38 161 VAL A O 1
ATOM 1164 N N . ALA A 1 162 ? -11.082 -4.219 16.388 1.00 93.88 162 ALA A N 1
ATOM 1165 C CA . ALA A 1 162 ? -11.465 -3.996 15.000 1.00 93.88 162 ALA A CA 1
ATOM 1166 C C . ALA A 1 162 ? -10.663 -4.945 14.112 1.00 93.88 162 ALA A C 1
ATOM 1168 O O . ALA A 1 162 ? -9.433 -4.888 14.084 1.00 93.88 162 ALA A O 1
ATOM 1169 N N . ILE A 1 163 ? -11.370 -5.831 13.412 1.00 90.12 163 ILE A N 1
ATOM 1170 C CA . ILE A 1 163 ? -10.770 -6.869 12.575 1.00 90.12 163 ILE A CA 1
ATOM 1171 C C . ILE A 1 163 ? -11.159 -6.589 11.119 1.00 90.12 163 ILE A C 1
ATOM 1173 O O . ILE A 1 163 ? -12.351 -6.620 10.809 1.00 90.12 163 ILE A O 1
ATOM 1177 N N . PRO A 1 164 ? -10.191 -6.317 10.227 1.00 91.31 164 PRO A N 1
ATOM 1178 C CA . PRO A 1 164 ? -10.460 -6.160 8.808 1.00 91.31 164 PRO A CA 1
ATOM 1179 C C . PRO A 1 164 ? -10.789 -7.522 8.188 1.00 91.31 164 PRO A C 1
ATOM 1181 O O . PRO A 1 164 ? -10.211 -8.548 8.559 1.00 91.31 164 PRO A O 1
ATOM 1184 N N . LEU A 1 165 ? -11.723 -7.523 7.239 1.00 88.62 165 LEU A N 1
ATOM 1185 C CA . LEU A 1 165 ? -12.092 -8.694 6.450 1.00 88.62 165 LEU A CA 1
ATOM 1186 C C . LEU A 1 165 ? -11.889 -8.387 4.957 1.00 88.62 165 LEU A C 1
ATOM 1188 O O . LEU A 1 165 ? -12.233 -7.283 4.532 1.00 88.62 165 LEU A O 1
ATOM 1192 N N . PRO A 1 166 ? -11.385 -9.344 4.154 1.00 87.44 166 PRO A N 1
ATOM 1193 C CA . PRO A 1 166 ? -10.936 -10.684 4.551 1.00 87.44 166 PRO A CA 1
ATOM 1194 C C . PRO A 1 166 ? -9.620 -10.663 5.358 1.00 87.44 166 PRO A C 1
ATOM 1196 O O . PRO A 1 166 ? -8.922 -9.655 5.390 1.00 87.44 166 PRO A O 1
ATOM 1199 N N . LEU A 1 167 ? -9.309 -11.770 6.048 1.00 82.38 167 LEU A N 1
ATOM 1200 C CA . LEU A 1 167 ? -8.062 -11.949 6.824 1.00 82.38 167 LEU A CA 1
ATOM 1201 C C . LEU A 1 167 ? -6.899 -12.496 5.981 1.00 82.38 167 LEU A C 1
ATOM 1203 O O . LEU A 1 167 ? -5.745 -12.457 6.406 1.00 82.38 167 LEU A O 1
ATOM 1207 N N . ALA A 1 168 ? -7.215 -13.051 4.816 1.00 76.81 168 ALA A N 1
ATOM 1208 C CA . ALA A 1 168 ? -6.273 -13.577 3.845 1.00 76.81 168 ALA A CA 1
ATOM 1209 C C . ALA A 1 168 ? -6.607 -12.969 2.482 1.00 76.81 168 ALA A C 1
ATOM 1211 O O . ALA A 1 168 ? -7.780 -12.802 2.148 1.00 76.81 168 ALA A O 1
ATOM 1212 N N . ALA A 1 169 ? -5.574 -12.638 1.715 1.00 71.12 169 ALA A N 1
ATOM 1213 C CA . ALA A 1 169 ? -5.747 -12.191 0.347 1.00 71.12 169 ALA A CA 1
ATOM 1214 C C . ALA A 1 169 ? -5.954 -13.419 -0.552 1.00 71.12 169 ALA A C 1
ATOM 1216 O O . ALA A 1 169 ? -5.119 -14.324 -0.559 1.00 71.12 169 ALA A O 1
ATOM 1217 N N . ASP A 1 170 ? -7.054 -13.440 -1.306 1.00 73.94 170 ASP A N 1
ATOM 1218 C CA . ASP A 1 170 ? -7.347 -14.505 -2.278 1.00 73.94 170 ASP A CA 1
ATOM 1219 C C . ASP A 1 170 ? -6.516 -14.360 -3.568 1.00 73.94 170 ASP A C 1
ATOM 1221 O O . ASP A 1 170 ? -6.349 -15.315 -4.325 1.00 73.94 170 ASP A O 1
ATOM 1225 N N . ALA A 1 171 ? -5.982 -13.161 -3.815 1.00 74.44 171 ALA A N 1
ATOM 1226 C CA . ALA A 1 171 ? -5.190 -12.803 -4.983 1.00 74.44 171 ALA A CA 1
ATOM 1227 C C . ALA A 1 171 ? -4.056 -11.837 -4.592 1.00 74.44 171 ALA A C 1
ATOM 1229 O O . ALA A 1 171 ? -4.174 -11.132 -3.584 1.00 74.44 171 ALA A O 1
ATOM 1230 N N . PRO A 1 172 ? -2.960 -11.777 -5.374 1.00 73.88 172 PRO A N 1
ATOM 1231 C CA . PRO A 1 172 ? -1.927 -10.766 -5.180 1.00 73.88 172 PRO A CA 1
ATOM 1232 C C . PRO A 1 172 ? -2.510 -9.351 -5.300 1.00 73.88 172 PRO A C 1
ATOM 1234 O O . PRO A 1 172 ? -3.377 -9.081 -6.129 1.00 73.88 172 PRO A O 1
ATOM 1237 N N . LEU A 1 173 ? -2.019 -8.452 -4.444 1.00 76.81 173 LEU A N 1
ATOM 1238 C CA . LEU A 1 173 ? -2.461 -7.056 -4.355 1.00 76.81 173 LEU A CA 1
ATOM 1239 C C . LEU A 1 173 ? -2.034 -6.219 -5.566 1.00 76.81 173 LEU A C 1
ATOM 1241 O O . LEU A 1 173 ? -2.691 -5.232 -5.885 1.00 76.81 173 LEU A O 1
ATOM 1245 N N . LEU A 1 174 ? -0.947 -6.607 -6.232 1.00 79.31 174 LEU A N 1
ATOM 1246 C CA . LEU A 1 174 ? -0.536 -6.044 -7.513 1.00 79.31 174 LEU A CA 1
ATOM 1247 C C . LEU A 1 174 ? -0.976 -6.976 -8.641 1.00 79.31 174 LEU A C 1
ATOM 1249 O O . LEU A 1 174 ? -0.835 -8.199 -8.535 1.00 79.31 174 LEU A O 1
ATOM 1253 N N . ALA A 1 175 ? -1.481 -6.392 -9.733 1.00 68.12 175 ALA A N 1
ATOM 1254 C CA . ALA A 1 175 ? -1.793 -7.139 -10.945 1.00 68.12 175 ALA A CA 1
ATOM 1255 C C . ALA A 1 175 ? -0.562 -7.946 -11.371 1.00 68.12 175 ALA A C 1
ATOM 1257 O O . ALA A 1 175 ? 0.568 -7.445 -11.329 1.00 68.12 175 ALA A O 1
ATOM 1258 N N . SER A 1 176 ? -0.777 -9.222 -11.709 1.00 56.59 176 SER A N 1
ATOM 1259 C CA . SER A 1 176 ? 0.329 -10.156 -11.866 1.00 56.59 176 SER A CA 1
ATOM 1260 C C . SER A 1 176 ? 1.313 -9.619 -12.902 1.00 56.59 176 SER A C 1
ATOM 1262 O O . SER A 1 176 ? 0.981 -9.382 -14.063 1.00 56.59 176 SER A O 1
ATOM 1264 N N . ALA A 1 177 ? 2.560 -9.439 -12.472 1.00 53.34 177 ALA A N 1
ATOM 1265 C CA . ALA A 1 177 ? 3.650 -9.059 -13.353 1.00 53.34 177 ALA A CA 1
ATOM 1266 C C . ALA A 1 177 ? 3.844 -10.061 -14.506 1.00 53.34 177 ALA A C 1
ATOM 1268 O O . ALA A 1 177 ? 4.573 -9.727 -15.428 1.00 53.34 177 ALA A O 1
ATOM 1269 N N . ASN A 1 178 ? 3.203 -11.238 -14.459 1.00 52.41 178 ASN A N 1
ATOM 1270 C CA . ASN A 1 178 ? 3.292 -12.313 -15.443 1.00 52.41 178 ASN A CA 1
ATOM 1271 C C . ASN A 1 178 ? 2.737 -11.932 -16.822 1.00 52.41 178 ASN A C 1
ATOM 1273 O O . ASN A 1 178 ? 3.419 -12.185 -17.804 1.00 52.41 178 ASN A O 1
ATOM 1277 N N . GLU A 1 179 ? 1.578 -11.274 -16.917 1.00 54.84 179 GLU A N 1
ATOM 1278 C CA . GLU A 1 179 ? 1.002 -10.893 -18.226 1.00 54.84 179 GLU A CA 1
ATOM 1279 C C . GLU A 1 179 ? 1.878 -9.852 -18.946 1.00 54.84 179 GLU A C 1
ATOM 1281 O O . GLU A 1 179 ? 2.151 -9.936 -20.143 1.00 54.84 179 GLU A O 1
ATOM 1286 N N . ALA A 1 180 ? 2.396 -8.886 -18.184 1.00 55.88 180 ALA A N 1
ATOM 1287 C CA . ALA A 1 180 ? 3.344 -7.901 -18.694 1.00 55.88 180 ALA A CA 1
ATOM 1288 C C . ALA A 1 180 ? 4.740 -8.496 -18.944 1.00 55.88 180 ALA A C 1
ATOM 1290 O O . ALA A 1 180 ? 5.441 -8.026 -19.836 1.00 55.88 180 ALA A O 1
ATOM 1291 N N . LYS A 1 181 ? 5.150 -9.512 -18.173 1.00 56.66 181 LYS A N 1
ATOM 1292 C CA . LYS A 1 181 ? 6.411 -10.235 -18.378 1.00 56.66 181 LYS A CA 1
ATOM 1293 C C . LYS A 1 181 ? 6.399 -11.011 -19.678 1.00 56.66 181 LYS A C 1
ATOM 1295 O O . LYS A 1 181 ? 7.382 -10.932 -20.388 1.00 56.66 181 LYS A O 1
ATOM 1300 N N . GLU A 1 182 ? 5.310 -11.695 -20.007 1.00 61.88 182 GLU A N 1
ATOM 1301 C CA . GLU A 1 182 ? 5.203 -12.449 -21.260 1.00 61.88 182 GLU A CA 1
ATOM 1302 C C . GLU A 1 182 ? 5.324 -11.507 -22.469 1.00 61.88 182 GLU A C 1
ATOM 1304 O O . GLU A 1 182 ? 6.143 -11.724 -23.359 1.00 61.88 182 GLU A O 1
ATOM 1309 N N . SER A 1 183 ? 4.631 -10.363 -22.420 1.00 60.03 183 SER A N 1
ATOM 1310 C CA . SER A 1 183 ? 4.751 -9.316 -23.448 1.00 60.03 183 SER A CA 1
ATOM 1311 C C . SER A 1 183 ? 6.148 -8.677 -23.499 1.00 60.03 183 SER A C 1
ATOM 1313 O O . SER A 1 183 ? 6.625 -8.300 -24.568 1.00 60.03 183 SER A O 1
ATOM 1315 N N . ALA A 1 184 ? 6.821 -8.522 -22.355 1.00 60.00 184 ALA A N 1
ATOM 1316 C CA . ALA A 1 184 ? 8.173 -7.973 -22.300 1.00 60.00 184 ALA A CA 1
ATOM 1317 C C . ALA A 1 184 ? 9.225 -8.989 -22.771 1.00 60.00 184 ALA A C 1
ATOM 1319 O O . ALA A 1 184 ? 10.144 -8.614 -23.490 1.00 60.00 184 ALA A O 1
ATOM 1320 N N . GLU A 1 185 ? 9.095 -10.267 -22.413 1.00 63.75 185 GLU A N 1
ATOM 1321 C CA . GLU A 1 185 ? 9.980 -11.358 -22.837 1.00 63.75 185 GLU A CA 1
ATOM 1322 C C . GLU A 1 185 ? 9.958 -11.544 -24.356 1.00 63.75 185 GLU A C 1
ATOM 1324 O O . GLU A 1 185 ? 11.013 -11.766 -24.951 1.00 63.75 185 GLU A O 1
ATOM 1329 N N . GLU A 1 186 ? 8.811 -11.351 -25.011 1.00 63.84 186 GLU A N 1
ATOM 1330 C CA . GLU A 1 186 ? 8.743 -11.293 -26.474 1.00 63.84 186 GLU A CA 1
ATOM 1331 C C . GLU A 1 186 ? 9.576 -10.137 -27.048 1.00 63.84 186 GLU A C 1
ATOM 1333 O O . GLU A 1 186 ? 10.359 -10.350 -27.977 1.00 63.84 186 GLU A O 1
ATOM 1338 N N . ILE A 1 187 ? 9.484 -8.936 -26.465 1.00 64.31 187 ILE A N 1
ATOM 1339 C CA . ILE A 1 187 ? 10.292 -7.771 -26.870 1.00 64.31 187 ILE A CA 1
ATOM 1340 C C . ILE A 1 187 ? 11.788 -8.049 -26.648 1.00 64.31 187 ILE A C 1
ATOM 1342 O O . ILE A 1 187 ? 12.613 -7.752 -27.511 1.00 64.31 187 ILE A O 1
ATOM 1346 N N . PHE A 1 188 ? 12.138 -8.677 -25.524 1.00 60.78 188 PHE A N 1
ATOM 1347 C CA . PHE A 1 188 ? 13.511 -9.042 -25.179 1.00 60.78 188 PHE A CA 1
ATOM 1348 C C . PHE A 1 188 ? 14.104 -10.114 -26.084 1.00 60.78 188 PHE A C 1
ATOM 1350 O O . PHE A 1 188 ? 15.274 -10.030 -26.452 1.00 60.78 188 PHE A O 1
ATOM 1357 N N . SER A 1 189 ? 13.309 -11.109 -26.477 1.00 62.19 189 SER A N 1
ATOM 1358 C CA . SER A 1 189 ? 13.753 -12.163 -27.394 1.00 62.19 189 SER A CA 1
ATOM 1359 C C . SER A 1 189 ? 14.170 -11.610 -28.761 1.00 62.19 189 SER A C 1
ATOM 1361 O O . SER A 1 189 ? 14.994 -12.204 -29.454 1.00 62.19 189 SER A O 1
ATOM 1363 N N . GLN A 1 190 ? 13.638 -10.443 -29.126 1.00 64.06 190 GLN A N 1
ATOM 1364 C CA . GLN A 1 190 ? 13.946 -9.751 -30.370 1.00 64.06 190 GLN A CA 1
ATOM 1365 C C . GLN A 1 190 ? 15.066 -8.718 -30.209 1.00 64.06 190 GLN A C 1
ATOM 1367 O O . GLN A 1 190 ? 15.505 -8.155 -31.203 1.00 64.06 190 GLN A O 1
ATOM 1372 N N . GLU A 1 191 ? 15.578 -8.472 -29.001 1.00 64.94 191 GLU A N 1
ATOM 1373 C CA . GLU A 1 191 ? 16.589 -7.437 -28.758 1.00 64.94 191 GLU A CA 1
ATOM 1374 C C . GLU A 1 191 ? 17.907 -7.729 -29.490 1.00 64.94 191 GLU A C 1
ATOM 1376 O O . GLU A 1 191 ? 18.486 -6.833 -30.103 1.00 64.94 191 GLU A O 1
ATOM 1381 N N . GLU A 1 192 ? 18.351 -8.989 -29.492 1.00 68.31 192 GLU A N 1
ATOM 1382 C CA . GLU A 1 192 ? 19.548 -9.415 -30.228 1.00 68.31 192 GLU A CA 1
ATOM 1383 C C . GLU A 1 192 ? 19.350 -9.265 -31.744 1.00 68.31 192 GLU A C 1
ATOM 1385 O O . GLU A 1 192 ? 20.230 -8.758 -32.439 1.00 68.31 192 GLU A O 1
ATOM 1390 N N . GLN A 1 193 ? 18.153 -9.593 -32.245 1.00 69.12 193 GLN A N 1
ATOM 1391 C CA . GLN A 1 193 ? 17.788 -9.388 -33.649 1.00 69.12 193 GLN A CA 1
ATOM 1392 C C . GLN A 1 193 ? 17.753 -7.898 -34.007 1.00 69.12 193 GLN A C 1
ATOM 1394 O O . GLN A 1 193 ? 18.279 -7.501 -35.040 1.00 69.12 193 GLN A O 1
ATOM 1399 N N . VAL A 1 194 ? 17.194 -7.049 -33.141 1.00 68.38 194 VAL A N 1
ATOM 1400 C CA . VAL A 1 194 ? 17.159 -5.594 -33.334 1.00 68.38 194 VAL A CA 1
ATOM 1401 C C . VAL A 1 194 ? 18.574 -5.022 -33.359 1.00 68.38 194 VAL A C 1
ATOM 1403 O O . VAL A 1 194 ? 18.881 -4.208 -34.226 1.00 68.38 194 VAL A O 1
ATOM 1406 N N . GLN A 1 195 ? 19.460 -5.454 -32.458 1.00 69.94 195 GLN A N 1
ATOM 1407 C CA . GLN A 1 195 ? 20.859 -5.021 -32.475 1.00 69.94 195 GLN A CA 1
ATOM 1408 C C . GLN A 1 195 ? 21.578 -5.462 -33.751 1.00 69.94 195 GLN A C 1
ATOM 1410 O O . GLN A 1 195 ? 22.315 -4.669 -34.342 1.00 69.94 195 GLN A O 1
ATOM 1415 N N . GLU A 1 196 ? 21.349 -6.695 -34.199 1.00 78.06 196 GLU A N 1
ATOM 1416 C CA . GLU A 1 196 ? 21.926 -7.201 -35.440 1.00 78.06 196 GLU A CA 1
ATOM 1417 C C . GLU A 1 196 ? 21.427 -6.403 -36.657 1.00 78.06 196 GLU A C 1
ATOM 1419 O O . GLU A 1 196 ? 22.228 -5.980 -37.494 1.00 78.06 196 GLU A O 1
ATOM 1424 N N . GLU A 1 197 ? 20.125 -6.120 -36.739 1.00 75.81 197 GLU A N 1
ATOM 1425 C CA . GLU A 1 197 ? 19.543 -5.319 -37.819 1.00 75.81 197 GLU A CA 1
ATOM 1426 C C . GLU A 1 197 ? 20.042 -3.867 -37.802 1.00 75.81 197 GLU A C 1
ATOM 1428 O O . GLU A 1 197 ? 20.381 -3.322 -38.854 1.00 75.81 197 GLU A O 1
ATOM 1433 N N . VAL A 1 198 ? 20.199 -3.253 -36.623 1.00 71.81 198 VAL A N 1
ATOM 1434 C CA . VAL A 1 198 ? 20.791 -1.911 -36.492 1.00 71.81 198 VAL A CA 1
ATOM 1435 C C . VAL A 1 198 ? 22.236 -1.896 -37.005 1.00 71.81 198 VAL A C 1
ATOM 1437 O O . VAL A 1 198 ? 22.612 -0.988 -37.751 1.00 71.81 198 VAL A O 1
ATOM 1440 N N . GLN A 1 199 ? 23.041 -2.916 -36.688 1.00 76.56 199 GLN A N 1
ATOM 1441 C CA . GLN A 1 199 ? 24.414 -3.031 -37.198 1.00 76.56 199 GLN A CA 1
ATOM 1442 C C . GLN A 1 199 ? 24.454 -3.246 -38.718 1.00 76.56 199 GLN A C 1
ATOM 1444 O O . GLN A 1 199 ? 25.270 -2.634 -39.416 1.00 76.56 199 GLN A O 1
ATOM 1449 N N . ARG A 1 200 ? 23.557 -4.080 -39.262 1.00 78.88 200 ARG A N 1
ATOM 1450 C CA . ARG A 1 200 ? 23.415 -4.269 -40.717 1.00 78.88 200 ARG A CA 1
ATOM 1451 C C . ARG A 1 200 ? 23.049 -2.958 -41.408 1.00 78.88 200 ARG A C 1
ATOM 1453 O O . ARG A 1 200 ? 23.628 -2.629 -42.446 1.00 78.88 200 ARG A O 1
ATOM 1460 N N . GLN A 1 201 ? 22.136 -2.190 -40.821 1.00 74.88 201 GLN A N 1
ATOM 1461 C CA . GLN A 1 201 ? 21.697 -0.900 -41.343 1.00 74.88 201 GLN A CA 1
ATOM 1462 C C . GLN A 1 201 ? 22.811 0.156 -41.278 1.00 74.88 201 GLN A C 1
ATOM 1464 O O . GLN A 1 201 ? 22.969 0.940 -42.218 1.00 74.88 201 GLN A O 1
ATOM 1469 N N . GLU A 1 202 ? 23.640 0.147 -40.231 1.00 76.50 202 GLU A N 1
ATOM 1470 C CA . GLU A 1 202 ? 24.834 0.994 -40.135 1.00 76.50 202 GLU A CA 1
ATOM 1471 C C . GLU A 1 202 ? 25.846 0.661 -41.243 1.00 76.50 202 GLU A C 1
ATOM 1473 O O . GLU A 1 202 ? 26.322 1.551 -41.951 1.00 76.50 202 GLU A O 1
ATOM 1478 N N . ALA A 1 203 ? 26.139 -0.627 -41.447 1.00 80.81 203 ALA A N 1
ATOM 1479 C CA . ALA A 1 203 ? 27.054 -1.074 -42.493 1.00 80.81 203 ALA A CA 1
ATOM 1480 C C . ALA A 1 203 ? 26.536 -0.722 -43.898 1.00 80.81 203 ALA A C 1
ATOM 1482 O O . ALA A 1 203 ? 27.305 -0.279 -44.753 1.00 80.81 203 ALA A O 1
ATOM 1483 N N . ALA A 1 204 ? 25.230 -0.875 -44.139 1.00 79.31 204 ALA A N 1
ATOM 1484 C CA . ALA A 1 204 ? 24.595 -0.458 -45.385 1.00 79.31 204 ALA A CA 1
ATOM 1485 C C . ALA A 1 204 ? 24.673 1.065 -45.590 1.00 79.31 204 ALA A C 1
ATOM 1487 O O . ALA A 1 204 ? 24.973 1.516 -46.695 1.00 79.31 204 ALA A O 1
ATOM 1488 N N . SER A 1 205 ? 24.474 1.851 -44.528 1.00 75.25 205 SER A N 1
ATOM 1489 C CA . SER A 1 205 ? 24.580 3.316 -44.562 1.00 75.25 205 SER A CA 1
ATOM 1490 C C . SER A 1 205 ? 25.997 3.778 -44.896 1.00 75.25 205 SER A C 1
ATOM 1492 O O . SER A 1 205 ? 26.168 4.599 -45.794 1.00 75.25 205 SER A O 1
ATOM 1494 N N . LYS A 1 206 ? 27.025 3.178 -44.281 1.00 81.75 206 LYS A N 1
ATOM 1495 C CA . LYS A 1 206 ? 28.434 3.470 -44.604 1.00 81.75 206 LYS A CA 1
ATOM 1496 C C . LYS A 1 206 ? 28.764 3.169 -46.064 1.00 81.75 206 LYS A C 1
ATOM 1498 O O . LYS A 1 206 ? 29.358 4.002 -46.739 1.00 81.75 206 LYS A O 1
ATOM 1503 N N . ARG A 1 207 ? 28.301 2.029 -46.592 1.00 83.44 207 ARG A N 1
ATOM 1504 C CA . ARG A 1 207 ? 28.474 1.687 -48.016 1.00 83.44 207 ARG A CA 1
ATOM 1505 C C . ARG A 1 207 ? 27.780 2.688 -48.938 1.00 83.44 207 ARG A C 1
ATOM 1507 O O . ARG A 1 207 ? 28.340 3.052 -49.968 1.00 83.44 207 ARG A O 1
ATOM 1514 N N . MET A 1 208 ? 26.575 3.138 -48.584 1.00 81.12 208 MET A N 1
ATOM 1515 C CA . MET A 1 208 ? 25.864 4.169 -49.346 1.00 81.12 208 MET A CA 1
ATOM 1516 C C . MET A 1 208 ? 26.610 5.506 -49.323 1.00 81.12 208 MET A C 1
ATOM 1518 O O . MET A 1 208 ? 26.704 6.164 -50.356 1.00 81.12 208 MET A O 1
ATOM 1522 N N . GLU A 1 209 ? 27.178 5.900 -48.183 1.00 82.56 209 GLU A N 1
ATOM 1523 C CA . GLU A 1 209 ? 27.993 7.112 -48.075 1.00 82.56 209 GLU A CA 1
ATOM 1524 C C . GLU A 1 209 ? 29.301 7.016 -48.864 1.00 82.56 209 GLU A C 1
ATOM 1526 O O . GLU A 1 209 ? 29.665 7.974 -49.541 1.00 82.56 209 GLU A O 1
ATOM 1531 N N . GLU A 1 210 ? 29.989 5.875 -48.830 1.00 86.12 210 GLU A N 1
ATOM 1532 C CA . GLU A 1 210 ? 31.194 5.619 -49.628 1.00 86.12 210 GLU A CA 1
ATOM 1533 C C . GLU A 1 210 ? 30.889 5.624 -51.133 1.00 86.12 210 GLU A C 1
ATOM 1535 O O . GLU A 1 210 ? 31.603 6.253 -51.917 1.00 86.12 210 GLU A O 1
ATOM 1540 N N . ALA A 1 211 ? 29.788 4.994 -51.550 1.00 84.38 211 ALA A N 1
ATOM 1541 C CA . ALA A 1 211 ? 29.321 5.030 -52.935 1.00 84.38 211 ALA A CA 1
ATOM 1542 C C . ALA A 1 211 ? 28.940 6.457 -53.365 1.00 84.38 211 ALA A C 1
ATOM 1544 O O . ALA A 1 211 ? 29.290 6.902 -54.455 1.00 84.38 211 ALA A O 1
ATOM 1545 N N . ARG A 1 212 ? 28.272 7.218 -52.491 1.00 81.12 212 ARG A N 1
ATOM 1546 C CA . ARG A 1 212 ? 27.940 8.624 -52.748 1.00 81.12 212 ARG A CA 1
ATOM 1547 C C . ARG A 1 212 ? 29.193 9.495 -52.831 1.00 81.12 212 ARG A C 1
ATOM 1549 O O . ARG A 1 212 ? 29.255 10.376 -53.682 1.00 81.12 212 ARG A O 1
ATOM 1556 N N . ARG A 1 213 ? 30.183 9.251 -51.970 1.00 82.50 213 ARG A N 1
ATOM 1557 C CA . ARG A 1 213 ? 31.457 9.978 -51.953 1.00 82.50 213 ARG A CA 1
ATOM 1558 C C . ARG A 1 213 ? 32.273 9.690 -53.204 1.00 82.50 213 ARG A C 1
ATOM 1560 O O . ARG A 1 213 ? 32.698 10.632 -53.850 1.00 82.50 213 ARG A O 1
ATOM 1567 N N . SER A 1 214 ? 32.405 8.425 -53.592 1.00 82.00 214 SER A N 1
ATOM 1568 C CA . SER A 1 214 ? 33.097 8.043 -54.830 1.00 82.00 214 SER A CA 1
ATOM 1569 C C . SER A 1 214 ? 32.399 8.582 -56.082 1.00 82.00 214 SER A C 1
ATOM 1571 O O . SER A 1 214 ? 33.072 9.069 -56.987 1.00 82.00 214 SER A O 1
ATOM 1573 N N . ALA A 1 215 ? 31.062 8.581 -56.127 1.00 81.31 215 ALA A N 1
ATOM 1574 C CA . ALA A 1 215 ? 30.315 9.230 -57.203 1.00 81.31 215 ALA A CA 1
ATOM 1575 C C . ALA A 1 215 ? 30.574 10.746 -57.246 1.00 81.31 215 ALA A C 1
ATOM 1577 O O . ALA A 1 215 ? 30.801 11.298 -58.319 1.00 81.31 215 ALA A O 1
ATOM 1578 N N . TRP A 1 216 ? 30.597 11.412 -56.087 1.00 79.62 216 TRP A N 1
ATOM 1579 C CA . TRP A 1 216 ? 30.931 12.834 -55.995 1.00 79.62 216 TRP A CA 1
ATOM 1580 C C . TRP A 1 216 ? 32.385 13.126 -56.398 1.00 79.62 216 TRP A C 1
ATOM 1582 O O . TRP A 1 216 ? 32.632 14.086 -57.121 1.00 79.62 216 TRP A O 1
ATOM 1592 N N . GLU A 1 217 ? 33.348 12.296 -55.994 1.00 82.12 217 GLU A N 1
ATOM 1593 C CA . GLU A 1 217 ? 34.758 12.427 -56.381 1.00 82.12 217 GLU A CA 1
ATOM 1594 C C . GLU A 1 217 ? 34.947 12.259 -57.894 1.00 82.12 217 GLU A C 1
ATOM 1596 O O . GLU A 1 217 ? 35.637 13.065 -58.517 1.00 82.12 217 GLU A O 1
ATOM 1601 N N . ALA A 1 218 ? 34.282 11.272 -58.503 1.00 74.44 218 ALA A N 1
ATOM 1602 C CA . ALA A 1 218 ? 34.320 11.046 -59.948 1.00 74.44 218 ALA A CA 1
ATOM 1603 C C . ALA A 1 218 ? 33.685 12.191 -60.761 1.00 74.44 218 ALA A C 1
ATOM 1605 O O . ALA A 1 218 ? 34.080 12.432 -61.905 1.00 74.44 218 ALA A O 1
ATOM 1606 N N . ASP A 1 219 ? 32.699 12.879 -60.184 1.00 71.25 219 ASP A N 1
ATOM 1607 C CA . ASP A 1 219 ? 31.957 13.951 -60.846 1.00 71.25 219 ASP A CA 1
ATOM 1608 C C . ASP A 1 219 ? 32.596 15.339 -60.638 1.00 71.25 219 ASP A C 1
ATOM 1610 O O . ASP A 1 219 ? 32.708 16.137 -61.574 1.00 71.25 219 ASP A O 1
ATOM 1614 N N . CYS A 1 220 ? 33.052 15.619 -59.414 1.00 71.31 220 CYS A N 1
ATOM 1615 C CA . CYS A 1 220 ? 33.440 16.954 -58.951 1.00 71.31 220 CYS A CA 1
ATOM 1616 C C . CYS A 1 220 ? 34.749 17.024 -58.138 1.00 71.31 220 CYS A C 1
ATOM 1618 O O . CYS A 1 220 ? 35.241 18.131 -57.937 1.00 71.31 220 CYS A O 1
ATOM 1620 N N . GLY A 1 221 ? 35.279 15.911 -57.615 1.00 65.00 221 GLY A N 1
ATOM 1621 C CA . GLY A 1 221 ? 36.338 15.926 -56.587 1.00 65.00 221 GLY A CA 1
ATOM 1622 C C . GLY A 1 221 ? 37.742 15.494 -57.031 1.00 65.00 221 GLY A C 1
ATOM 1623 O O . GLY A 1 221 ? 38.660 15.540 -56.217 1.00 65.00 221 GLY A O 1
ATOM 1624 N N . ALA A 1 222 ? 37.930 15.066 -58.280 1.00 66.50 222 ALA A N 1
ATOM 1625 C CA . ALA A 1 222 ? 39.248 14.737 -58.830 1.00 66.50 222 ALA A CA 1
ATOM 1626 C C . ALA A 1 222 ? 40.044 15.998 -59.231 1.00 66.50 222 ALA A C 1
ATOM 1628 O O . ALA A 1 222 ? 39.453 17.024 -59.561 1.00 66.50 222 ALA A O 1
ATOM 1629 N N . ASP A 1 223 ? 41.382 15.912 -59.271 1.00 61.75 223 ASP A N 1
ATOM 1630 C CA . ASP A 1 223 ? 42.241 16.975 -59.818 1.00 61.75 223 ASP A CA 1
ATOM 1631 C C . ASP A 1 223 ? 42.008 17.113 -61.337 1.00 61.75 223 ASP A C 1
ATOM 1633 O O . ASP A 1 223 ? 42.617 16.426 -62.161 1.00 61.75 223 ASP A O 1
ATOM 1637 N N . GLY A 1 224 ? 41.067 17.981 -61.711 1.00 66.94 224 GLY A N 1
ATOM 1638 C CA . GLY A 1 224 ? 40.650 18.240 -63.087 1.00 66.94 224 GLY A CA 1
ATOM 1639 C C . GLY A 1 224 ? 39.292 18.951 -63.152 1.00 66.94 224 GLY A C 1
ATOM 1640 O O . GLY A 1 224 ? 38.621 19.088 -62.132 1.00 66.94 224 GLY A O 1
ATOM 1641 N N . PRO A 1 225 ? 38.870 19.431 -64.336 1.00 65.62 225 PRO A N 1
ATOM 1642 C CA . PRO A 1 225 ? 37.593 20.125 -64.474 1.00 65.62 225 PRO A CA 1
ATOM 1643 C C . PRO A 1 225 ? 36.420 19.193 -64.137 1.00 65.62 225 PRO A C 1
ATOM 1645 O O . PRO A 1 225 ? 36.373 18.054 -64.618 1.00 65.62 225 PRO A O 1
ATOM 1648 N N . CYS A 1 226 ? 35.463 19.675 -63.336 1.00 75.12 226 CYS A N 1
ATOM 1649 C CA . CYS A 1 226 ? 34.269 18.904 -62.966 1.00 75.12 226 CYS A CA 1
ATOM 1650 C C . CYS A 1 226 ? 33.446 18.526 -64.211 1.00 75.12 226 CYS A C 1
ATOM 1652 O O . CYS A 1 226 ? 33.605 19.119 -65.282 1.00 75.12 226 CYS A O 1
ATOM 1654 N N . MET A 1 227 ? 32.543 17.543 -64.117 1.00 74.12 227 MET A N 1
ATOM 1655 C CA . MET A 1 227 ? 31.785 17.054 -65.282 1.00 74.12 227 MET A CA 1
ATOM 1656 C C . MET A 1 227 ? 31.033 18.175 -66.020 1.00 74.12 227 MET A C 1
ATOM 1658 O O . MET A 1 227 ? 30.954 18.163 -67.249 1.00 74.12 227 MET A O 1
ATOM 1662 N N . ARG A 1 228 ? 30.582 19.197 -65.288 1.00 75.81 228 ARG A N 1
ATOM 1663 C CA . ARG A 1 228 ? 29.990 20.418 -65.843 1.00 75.81 228 ARG A CA 1
ATOM 1664 C C . ARG A 1 228 ? 30.986 21.239 -66.668 1.00 75.81 228 ARG A C 1
ATOM 1666 O O . ARG A 1 228 ? 30.671 21.608 -67.793 1.00 75.81 228 ARG A O 1
ATOM 1673 N N . GLU A 1 229 ? 32.178 21.496 -66.133 1.00 74.50 229 GLU A N 1
ATOM 1674 C CA . GLU A 1 229 ? 33.255 22.220 -66.831 1.00 74.50 229 GLU A CA 1
ATOM 1675 C C . GLU A 1 229 ? 33.763 21.430 -68.044 1.00 74.50 229 GLU A C 1
ATOM 1677 O O . GLU A 1 229 ? 34.101 22.006 -69.074 1.00 74.50 229 GLU A O 1
ATOM 1682 N N . ARG A 1 230 ? 33.749 20.096 -67.967 1.00 76.12 230 ARG A N 1
ATOM 1683 C CA . ARG A 1 230 ? 34.029 19.216 -69.108 1.00 76.12 230 ARG A CA 1
ATOM 1684 C C . ARG A 1 230 ? 32.944 19.274 -70.177 1.00 76.12 230 ARG A C 1
ATOM 1686 O O . ARG A 1 230 ? 33.282 19.286 -71.355 1.00 76.12 230 ARG A O 1
ATOM 1693 N N . ALA A 1 231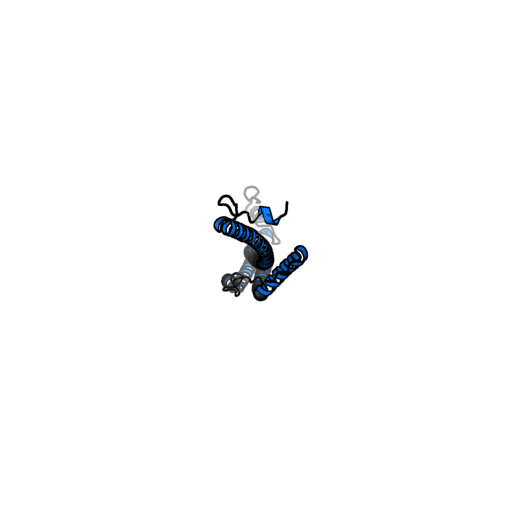 ? 31.667 19.281 -69.797 1.00 77.44 231 ALA A N 1
ATOM 1694 C CA . ALA A 1 231 ? 30.557 19.409 -70.741 1.00 77.44 231 ALA A CA 1
ATOM 1695 C C . ALA A 1 231 ? 30.592 20.769 -71.459 1.00 77.44 231 ALA A C 1
ATOM 1697 O O . ALA A 1 231 ? 30.376 20.841 -72.667 1.00 77.44 231 ALA A O 1
ATOM 1698 N N . GLU A 1 232 ? 30.969 21.825 -70.743 1.00 77.88 232 GLU A N 1
ATOM 1699 C CA . GLU A 1 232 ? 31.233 23.136 -71.326 1.00 77.88 232 GLU A CA 1
ATOM 1700 C C . GLU A 1 232 ? 32.440 23.110 -72.282 1.00 77.88 232 GLU A C 1
ATOM 1702 O O . GLU A 1 232 ? 32.321 23.536 -73.429 1.00 77.88 232 GLU A O 1
ATOM 1707 N N . ALA A 1 233 ? 33.579 22.551 -71.864 1.00 76.25 233 ALA A N 1
ATOM 1708 C CA . ALA A 1 233 ? 34.807 22.558 -72.660 1.00 76.25 233 ALA A CA 1
ATOM 1709 C C . ALA A 1 233 ? 34.773 21.633 -73.894 1.00 76.25 233 ALA A C 1
ATOM 1711 O O . ALA A 1 233 ? 35.363 21.964 -74.921 1.00 76.25 233 ALA A O 1
ATOM 1712 N N . LEU A 1 234 ? 34.124 20.466 -73.803 1.00 80.19 234 LEU A N 1
ATOM 1713 C CA . LEU A 1 234 ? 34.118 19.451 -74.867 1.00 80.19 234 LEU A CA 1
ATOM 1714 C C . LEU A 1 234 ? 32.877 19.512 -75.759 1.00 80.19 234 LEU A C 1
ATOM 1716 O O . LEU A 1 234 ? 32.974 19.200 -76.944 1.00 80.19 234 LEU A O 1
ATOM 1720 N N . ALA A 1 235 ? 31.718 19.875 -75.203 1.00 79.69 235 ALA A N 1
ATOM 1721 C CA . ALA A 1 235 ? 30.448 19.894 -75.930 1.00 79.69 235 ALA A CA 1
ATOM 1722 C C . ALA A 1 235 ? 29.897 21.313 -76.156 1.00 79.69 235 ALA A C 1
ATOM 1724 O O . ALA A 1 235 ? 28.892 21.459 -76.847 1.00 79.69 235 ALA A O 1
ATOM 1725 N N . GLY A 1 236 ? 30.539 22.356 -75.610 1.00 80.38 236 GLY A N 1
ATOM 1726 C CA . GLY A 1 236 ? 30.120 23.753 -75.779 1.00 80.38 236 GLY A CA 1
ATOM 1727 C C . GLY A 1 236 ? 28.825 24.114 -75.044 1.00 80.38 236 GLY A C 1
ATOM 1728 O O . GLY A 1 236 ? 28.245 25.163 -75.313 1.00 80.38 236 GLY A O 1
ATOM 1729 N N . LEU A 1 237 ? 28.350 23.249 -74.142 1.00 79.44 237 LEU A N 1
ATOM 1730 C CA . LEU A 1 237 ? 27.084 23.427 -73.432 1.00 79.44 237 LEU A CA 1
ATOM 1731 C C . LEU A 1 237 ? 27.278 24.396 -72.254 1.00 79.44 237 LEU A C 1
ATOM 1733 O O . LEU A 1 237 ? 27.931 24.055 -71.264 1.00 79.44 237 LEU A O 1
ATOM 1737 N N . GLN A 1 238 ? 26.710 25.602 -72.364 1.00 77.88 238 GLN A N 1
ATOM 1738 C CA . GLN A 1 238 ? 26.835 26.691 -71.386 1.00 77.88 238 GLN A CA 1
ATOM 1739 C C . GLN A 1 238 ? 25.470 27.186 -70.888 1.00 77.88 238 GLN A C 1
ATOM 1741 O O . GLN A 1 238 ? 24.462 27.121 -71.589 1.00 77.88 238 GLN A O 1
ATOM 1746 N N . GLY A 1 239 ? 25.444 27.750 -69.677 1.00 74.94 239 GLY A N 1
ATOM 1747 C CA . GLY A 1 239 ? 24.286 28.480 -69.154 1.00 74.94 239 GLY A CA 1
ATOM 1748 C C . GLY A 1 239 ? 23.023 27.622 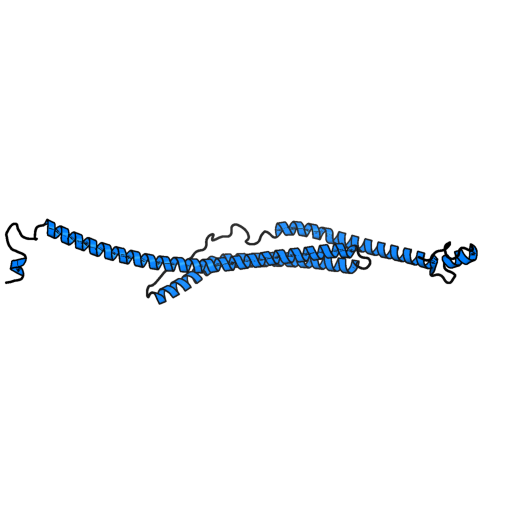-69.038 1.00 74.94 239 GLY A C 1
ATOM 1749 O O . GLY A 1 239 ? 22.951 26.739 -68.188 1.00 74.94 239 GLY A O 1
ATOM 1750 N N . ALA A 1 240 ? 22.014 27.907 -69.866 1.00 75.25 240 ALA A N 1
ATOM 1751 C CA . ALA A 1 240 ? 20.724 27.214 -69.839 1.00 75.25 240 ALA A CA 1
ATOM 1752 C C . ALA A 1 240 ? 20.804 25.753 -70.320 1.00 75.25 240 ALA A C 1
ATOM 1754 O O . ALA A 1 240 ? 20.007 24.934 -69.868 1.00 75.25 240 ALA A O 1
ATOM 1755 N N . ASP A 1 241 ? 21.784 25.426 -71.172 1.00 76.44 241 ASP A N 1
ATOM 1756 C CA . ASP A 1 241 ? 21.992 24.072 -71.707 1.00 76.44 241 ASP A CA 1
ATOM 1757 C C . ASP A 1 241 ? 22.841 23.187 -70.770 1.00 76.44 241 ASP A C 1
ATOM 1759 O O . ASP A 1 241 ? 22.955 21.980 -70.978 1.00 76.44 241 ASP A O 1
ATOM 1763 N N . ASN A 1 242 ? 23.426 23.777 -69.720 1.00 78.81 242 ASN A N 1
ATOM 1764 C CA . ASN A 1 242 ? 24.186 23.092 -68.669 1.00 78.81 242 ASN A CA 1
ATOM 1765 C C . ASN A 1 242 ? 23.923 23.747 -67.291 1.00 78.81 242 ASN A C 1
ATOM 1767 O O . ASN A 1 242 ? 24.813 24.382 -66.707 1.00 78.81 242 ASN A O 1
ATOM 1771 N N . PRO A 1 243 ? 22.672 23.683 -66.798 1.00 71.88 243 PRO A N 1
ATOM 1772 C CA . PRO A 1 243 ? 22.231 24.438 -65.631 1.00 71.88 243 PRO A CA 1
ATOM 1773 C C . PRO A 1 243 ? 22.868 23.935 -64.328 1.00 71.88 243 PRO A C 1
ATOM 1775 O O . PRO A 1 243 ? 23.079 22.740 -64.129 1.00 71.88 243 PRO A O 1
ATOM 1778 N N . ARG A 1 244 ? 23.142 24.866 -63.403 1.00 65.38 244 ARG A N 1
ATOM 1779 C CA . ARG A 1 244 ? 23.584 24.561 -62.034 1.00 65.38 244 ARG A CA 1
ATOM 1780 C C . ARG A 1 244 ? 22.365 24.574 -61.110 1.00 65.38 244 ARG A C 1
ATOM 1782 O O . ARG A 1 244 ? 21.778 25.639 -60.928 1.00 65.38 244 ARG A O 1
ATOM 1789 N N . PHE A 1 245 ? 22.019 23.424 -60.543 1.00 59.81 245 PHE A N 1
ATOM 1790 C CA . PHE A 1 245 ? 21.004 23.287 -59.496 1.00 59.81 245 PHE A CA 1
ATOM 1791 C C . PHE A 1 245 ? 21.663 22.964 -58.157 1.00 59.81 245 PHE A C 1
ATOM 1793 O O . PHE A 1 245 ? 22.694 22.252 -58.174 1.00 59.81 245 PHE A O 1
#

Nearest PDB structures (foldseek):
  6ixg-assembly2_B  TM=2.269E-01  e=5.799E+00  Homo sapiens

Secondary structure (DSSP, 8-state):
--HHHHH---STT-S--HHHHHHHHHHHHHHHHHHHHHHHHHHHHHHHHHHHHHHHHHHHHHHHHHHHHHHHHHHHHHHHHHHHHHHHHHHHHHTSTT-HHHHHHHHHHHHHHHHHHHHHHHHHHHHHHHHHHHHHHHHHHHHHHHHHHHHHHHT---------S-SS-SS-SSPPHHHHHHHHHHHHHTHHHHHHHHHHHHHHHHHHHHHHHHHHIIIIISSS--HHHHHHHHH---GGGS---

Radius of gyration: 45.35 Å; Cα contacts (8 Å, |Δi|>4): 171; chains: 1; bounding box: 109×43×139 Å

Foldseek 3Di:
DDPVCLQDDPDPPHCDDPVNVVVVVVVVVVVVVVVVVVVVVVVVVLLVVLQVVLQVLLVVLVVVLLVLLVVLQVVLVVLLVQLVVLQVVLVVLLPDQVSLVVSLVSNVVSVVSVVVSVVSVVVSLVVSQVSLLCSQVSSQVSSVVSQVVSCVVVVHHDDDGHGDPPSDDPDGSHDDCVVVVVVVVVVVVCSVVSNVVSVVSNVVSVVVVVVVVVVCCQQPNDPDDGVLVVCCVPVVQDDPSRDDD

Mean predicted aligned error: 13.94 Å